Protein AF-A0A0D1ZEK1-F1 (afdb_monomer)

Solvent-accessible surface area (backbone atoms only — not comparable to full-atom values): 16379 Å² total; per-residue (Å²): 136,84,86,87,82,92,85,88,82,86,85,84,81,91,79,82,85,84,87,83,91,81,85,86,82,95,72,79,86,78,67,75,77,54,81,66,71,86,52,71,94,76,78,76,81,72,82,69,78,81,70,87,84,77,77,85,69,95,50,98,82,78,48,79,40,61,58,98,86,41,66,24,40,72,42,76,53,97,85,44,80,42,63,22,50,72,73,84,79,82,46,65,49,74,50,75,49,47,21,61,73,70,44,43,40,37,41,36,42,32,51,80,34,64,69,76,46,68,51,44,19,55,91,56,101,63,21,81,76,53,62,35,46,33,42,53,44,37,28,33,40,38,44,35,21,52,73,83,41,84,36,45,93,76,55,76,57,50,46,39,38,36,55,46,65,40,77,53,76,59,70,45,90,94,55,83,77,71,71,95,60,84,79,44,76,42,72,52,47,64,25,57,62,44,79,36,72,64,96,57,75,33,32,34,31,63,34,78,40,35,26,40,37,60,82,76,60,66,39,82,45,77,48,81,44,77,48,74,71,47,67,62,66,20,42,60,94,53,63,75,80,67,95,72,78,86,63,68,100,79,72,79,92,129

Sequence (254 aa):
METDSEAKIELPPFRAPDPDFAKPKQKDKDKLPNFKEKFGDSLTPRPLPLQPKVPGFYIPGFTQACLDGLPIRTYAIGGIYYNMTQPQNETRSSHKRWTIDRRELTYTLEVVQQPEKARACGSGPRSSADRRPVDPPPVVELKVFSNGVDVTMSYDSTFMLYASLEVARPIAGGKMHTPQTIPVLTGVAVASAAYLTRPEPAAYFIFPDLAVRHEGWYRLKFSLFEAVKNEVDSDMDKPFIYSGRSGNANDPPV

Organism: Exophiala mesophila (NCBI:txid212818)

Radius of gyration: 39.21 Å; Cα contacts (8 Å, |Δi|>4): 386; chains: 1; bounding box: 123×59×92 Å

Structure (mmCIF, N/CA/C/O backbone):
data_AF-A0A0D1ZEK1-F1
#
_entry.id   AF-A0A0D1ZEK1-F1
#
loop_
_atom_site.group_PDB
_atom_site.id
_atom_site.type_symbol
_atom_site.label_atom_id
_atom_site.label_alt_id
_atom_site.label_comp_id
_atom_site.label_asym_id
_atom_site.label_entity_id
_atom_site.label_seq_id
_atom_site.pdbx_PDB_ins_code
_atom_site.Cartn_x
_atom_site.Cartn_y
_atom_site.Cartn_z
_atom_site.occupancy
_atom_site.B_iso_or_equiv
_atom_site.auth_seq_id
_atom_site.auth_comp_id
_atom_site.auth_asym_id
_atom_site.auth_atom_id
_atom_site.pdbx_PDB_model_num
ATOM 1 N N . MET A 1 1 ? 44.650 43.164 -58.800 1.00 41.25 1 MET A N 1
ATOM 2 C CA . MET A 1 1 ? 45.597 43.333 -59.921 1.00 41.25 1 MET A CA 1
ATOM 3 C C . MET A 1 1 ? 46.988 43.377 -59.328 1.00 41.25 1 MET A C 1
ATOM 5 O O . MET A 1 1 ? 47.092 43.736 -58.165 1.00 41.25 1 MET A O 1
ATOM 9 N N . GLU A 1 2 ? 47.974 42.998 -60.133 1.00 36.59 2 GLU A N 1
ATOM 10 C CA . GLU A 1 2 ? 49.413 42.907 -59.831 1.00 36.59 2 GLU A CA 1
ATOM 11 C C . GLU A 1 2 ? 49.868 41.612 -59.147 1.00 36.59 2 GLU A C 1
ATOM 13 O O . GLU A 1 2 ? 49.996 41.470 -57.934 1.00 36.59 2 GLU A O 1
ATOM 18 N N . THR A 1 3 ? 50.064 40.643 -60.040 1.00 40.03 3 THR A N 1
ATOM 19 C CA . THR A 1 3 ? 51.146 39.660 -60.058 1.00 40.03 3 THR A CA 1
ATOM 20 C C . THR A 1 3 ? 52.517 40.337 -60.146 1.00 40.03 3 THR A C 1
ATOM 22 O O . THR A 1 3 ? 52.612 41.413 -60.728 1.00 40.03 3 THR A O 1
ATOM 25 N N . ASP A 1 4 ? 53.543 39.684 -59.592 1.00 33.44 4 ASP A N 1
ATOM 26 C CA . ASP A 1 4 ? 54.894 39.463 -60.157 1.00 33.44 4 ASP A CA 1
ATOM 27 C C . ASP A 1 4 ? 55.832 39.079 -58.994 1.00 33.44 4 ASP A C 1
ATOM 29 O O . ASP A 1 4 ? 55.869 39.720 -57.949 1.00 33.44 4 ASP A O 1
ATOM 33 N N . SER A 1 5 ? 56.596 37.992 -59.051 1.00 43.53 5 SER A N 1
ATOM 34 C CA . SER A 1 5 ? 57.781 37.936 -59.903 1.00 43.53 5 SER A CA 1
ATOM 35 C C . SER A 1 5 ? 58.384 36.524 -59.917 1.00 43.53 5 SER A C 1
ATOM 37 O O . SER A 1 5 ? 58.579 35.891 -58.879 1.00 43.53 5 SER A O 1
ATOM 39 N N . GLU A 1 6 ? 58.705 36.053 -61.122 1.00 42.72 6 GLU A N 1
ATOM 40 C CA . GLU A 1 6 ? 59.643 34.959 -61.375 1.00 42.72 6 GLU A CA 1
ATOM 41 C C . GLU A 1 6 ? 61.082 35.395 -61.061 1.00 42.72 6 GLU A C 1
ATOM 43 O O . GLU A 1 6 ? 61.502 36.494 -61.420 1.00 42.72 6 GLU A O 1
ATOM 48 N N . ALA A 1 7 ? 61.881 34.477 -60.511 1.00 39.72 7 ALA A N 1
ATOM 49 C CA . ALA A 1 7 ? 63.327 34.469 -60.709 1.00 39.72 7 ALA A CA 1
ATOM 50 C C . ALA A 1 7 ? 63.811 33.020 -60.867 1.00 39.72 7 ALA A C 1
ATOM 52 O O . ALA A 1 7 ? 63.679 32.181 -59.977 1.00 39.72 7 ALA A O 1
ATOM 53 N N . LYS A 1 8 ? 64.340 32.747 -62.058 1.00 47.06 8 LYS A N 1
ATOM 54 C CA . LYS A 1 8 ? 64.833 31.473 -62.585 1.00 47.06 8 LYS A CA 1
ATOM 55 C C . LYS A 1 8 ? 66.342 31.395 -62.337 1.00 47.06 8 LYS A C 1
ATOM 57 O O . LYS A 1 8 ? 67.032 32.325 -62.742 1.00 47.06 8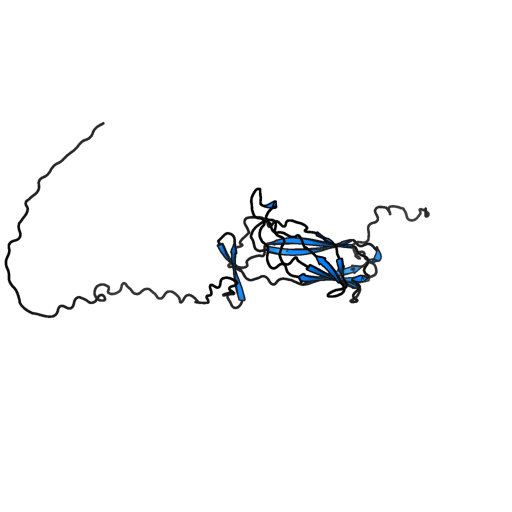 LYS A O 1
ATOM 62 N N . ILE A 1 9 ? 66.865 30.325 -61.726 1.00 38.00 9 ILE A N 1
ATOM 63 C CA . ILE A 1 9 ? 68.322 30.079 -61.641 1.00 38.00 9 ILE A CA 1
ATOM 64 C C . ILE A 1 9 ? 68.637 28.585 -61.860 1.00 38.00 9 ILE A C 1
ATOM 66 O O . ILE A 1 9 ? 67.924 27.706 -61.383 1.00 38.00 9 ILE A O 1
ATOM 70 N N . GLU A 1 10 ? 69.681 28.358 -62.659 1.00 38.84 10 GLU A N 1
ATOM 71 C CA . GLU A 1 10 ? 70.140 27.142 -63.347 1.00 38.84 10 GLU A CA 1
ATOM 72 C C . GLU A 1 10 ? 70.580 25.948 -62.476 1.00 38.84 10 GLU A C 1
ATOM 74 O O . GLU A 1 10 ? 71.065 26.088 -61.355 1.00 38.84 10 GLU A O 1
ATOM 79 N N . LEU A 1 11 ? 70.476 24.754 -63.076 1.00 44.97 11 LEU A N 1
ATOM 80 C CA . LEU A 1 11 ? 70.962 23.464 -62.571 1.00 44.97 11 LEU A CA 1
ATOM 81 C C . LEU A 1 11 ? 72.444 23.224 -62.928 1.00 44.97 11 LEU A C 1
ATOM 83 O O . LEU A 1 11 ? 72.820 23.444 -64.080 1.00 44.97 11 LEU A O 1
ATOM 87 N N . PRO A 1 12 ? 73.248 22.619 -62.035 1.00 47.34 12 PRO A N 1
ATOM 88 C CA . PRO A 1 12 ? 74.456 21.892 -62.412 1.00 47.34 12 PRO A CA 1
ATOM 89 C C . PRO A 1 12 ? 74.212 20.367 -62.557 1.00 47.34 12 PRO A C 1
ATOM 91 O O . PRO A 1 12 ? 73.200 19.845 -62.084 1.00 47.34 12 PRO A O 1
ATOM 94 N N . PRO A 1 13 ? 75.110 19.641 -63.256 1.00 50.94 13 PRO A N 1
ATOM 95 C CA . PRO A 1 13 ? 74.752 18.471 -64.061 1.00 50.94 13 PRO A CA 1
ATOM 96 C C . PRO A 1 13 ? 74.765 17.121 -63.327 1.00 50.94 13 PRO A C 1
ATOM 98 O O . PRO A 1 13 ? 75.478 16.905 -62.347 1.00 50.94 13 PRO A O 1
ATOM 101 N N . PHE A 1 14 ? 74.005 16.177 -63.895 1.00 44.31 14 PHE A N 1
ATOM 102 C CA . PHE A 1 14 ? 73.987 14.755 -63.551 1.00 44.31 14 PHE A CA 1
ATOM 103 C C . PHE A 1 14 ? 75.368 14.112 -63.734 1.00 44.31 14 PHE A C 1
ATOM 105 O O . PHE A 1 14 ? 75.943 14.154 -64.822 1.00 44.31 14 PHE A O 1
ATOM 112 N N . ARG A 1 15 ? 75.869 13.452 -62.685 1.00 43.38 15 ARG A N 1
ATOM 113 C CA . ARG A 1 15 ? 77.083 12.630 -62.738 1.00 43.38 15 ARG A CA 1
ATOM 114 C C . ARG A 1 15 ? 76.686 11.154 -62.763 1.00 43.38 15 ARG A C 1
ATOM 116 O O . ARG A 1 15 ? 76.017 10.682 -61.847 1.00 43.38 15 ARG A O 1
ATOM 123 N N . ALA A 1 16 ? 77.061 10.453 -63.831 1.00 53.94 16 ALA A N 1
ATOM 124 C CA . ALA A 1 16 ? 76.874 9.010 -63.963 1.00 53.94 16 ALA A CA 1
ATOM 125 C C . ALA A 1 16 ? 77.765 8.246 -62.956 1.00 53.94 16 ALA A C 1
ATOM 127 O O . ALA A 1 16 ? 78.838 8.746 -62.610 1.00 53.94 16 ALA A O 1
ATOM 128 N N . PRO A 1 17 ? 77.349 7.060 -62.476 1.00 43.62 17 PRO A N 1
ATOM 129 C CA . PRO A 1 17 ? 78.181 6.231 -61.613 1.00 43.62 17 PRO A CA 1
ATOM 130 C C . PRO A 1 17 ? 79.157 5.382 -62.444 1.00 43.62 17 PRO A C 1
ATOM 132 O O . PRO A 1 17 ? 78.733 4.686 -63.367 1.00 43.62 17 PRO A O 1
ATOM 135 N N . ASP A 1 18 ? 80.444 5.414 -62.091 1.00 45.88 18 ASP A N 1
ATOM 136 C CA . ASP A 1 18 ? 81.451 4.505 -62.651 1.00 45.88 18 ASP A CA 1
ATOM 137 C C . ASP A 1 18 ? 81.341 3.099 -62.028 1.00 45.88 18 ASP A C 1
ATOM 139 O O . ASP A 1 18 ? 81.089 2.973 -60.822 1.00 45.88 18 ASP A O 1
ATOM 143 N N . PRO A 1 19 ? 81.547 2.033 -62.824 1.00 51.28 19 PRO A N 1
ATOM 144 C CA . PRO A 1 19 ? 81.565 0.661 -62.354 1.00 51.28 19 PRO A CA 1
ATOM 145 C C . PRO A 1 19 ? 83.000 0.263 -61.998 1.00 51.28 19 PRO A C 1
ATOM 147 O O . PRO A 1 19 ? 83.874 0.340 -62.851 1.00 51.28 19 PRO A O 1
ATOM 150 N N . ASP A 1 20 ? 83.252 -0.245 -60.790 1.00 42.88 20 ASP A N 1
ATOM 151 C CA . ASP A 1 20 ? 84.287 -1.271 -60.680 1.00 42.88 20 ASP A CA 1
ATOM 152 C C . ASP A 1 20 ? 84.148 -2.190 -59.469 1.00 42.88 20 ASP A C 1
ATOM 154 O O . ASP A 1 20 ? 83.874 -1.801 -58.332 1.00 42.88 20 ASP A O 1
ATOM 158 N N . PHE A 1 21 ? 84.310 -3.466 -59.791 1.00 38.84 21 PHE A N 1
ATOM 159 C CA . PHE A 1 21 ? 84.170 -4.636 -58.947 1.00 38.84 21 PHE A CA 1
ATOM 160 C C . PHE A 1 21 ? 85.442 -4.853 -58.120 1.00 38.84 21 PHE A C 1
ATOM 162 O O . PHE A 1 21 ? 86.514 -5.082 -58.671 1.00 38.84 21 PHE A O 1
ATOM 169 N N . ALA A 1 22 ? 85.307 -4.949 -56.797 1.00 40.97 22 ALA A N 1
ATOM 170 C CA . ALA A 1 22 ? 86.247 -5.708 -55.973 1.00 40.97 22 ALA A CA 1
ATOM 171 C C . ALA A 1 22 ? 85.542 -6.301 -54.739 1.00 40.97 22 ALA A C 1
ATOM 173 O O . ALA A 1 22 ? 85.188 -5.604 -53.792 1.00 40.97 22 ALA A O 1
ATOM 174 N N . LYS A 1 23 ? 85.354 -7.625 -54.742 1.00 37.38 23 LYS A N 1
ATOM 175 C CA . LYS A 1 23 ? 85.177 -8.465 -53.539 1.00 37.38 23 LYS A CA 1
ATOM 176 C C . LYS A 1 23 ? 86.523 -9.160 -53.249 1.00 37.38 23 LYS A C 1
ATOM 178 O O . LYS A 1 23 ? 87.289 -9.337 -54.191 1.00 37.38 23 LYS A O 1
ATOM 183 N N . PRO A 1 24 ? 86.758 -9.777 -52.076 1.00 43.50 24 PRO A N 1
ATOM 184 C CA . PRO A 1 24 ? 86.356 -9.437 -50.708 1.00 43.50 24 PRO A CA 1
ATOM 185 C C . PRO A 1 24 ? 87.568 -9.488 -49.735 1.00 43.50 24 PRO A C 1
ATOM 187 O O . PRO A 1 24 ? 88.543 -10.198 -49.974 1.00 43.50 24 PRO A O 1
ATOM 190 N N . LYS A 1 25 ? 87.500 -8.826 -48.571 1.00 38.38 25 LYS A N 1
ATOM 191 C CA . LYS A 1 25 ? 88.335 -9.199 -47.411 1.00 38.38 25 LYS A CA 1
ATOM 192 C C . LYS A 1 25 ? 87.469 -9.352 -46.168 1.00 38.38 25 LYS A C 1
ATOM 194 O O . LYS A 1 25 ? 86.885 -8.404 -45.665 1.00 38.38 25 LYS A O 1
ATOM 199 N N . GLN A 1 26 ? 87.396 -10.598 -45.723 1.00 51.38 26 GLN A N 1
ATOM 200 C CA . GLN A 1 26 ? 86.730 -11.076 -44.525 1.00 51.38 26 GLN A CA 1
ATOM 201 C C . GLN A 1 26 ? 87.495 -10.593 -43.290 1.00 51.38 26 GLN A C 1
ATOM 203 O O . GLN A 1 26 ? 88.604 -11.058 -43.034 1.00 51.38 26 GLN A O 1
ATOM 208 N N . LYS A 1 27 ? 86.905 -9.664 -42.538 1.00 39.91 27 LYS A N 1
ATOM 209 C CA . LYS A 1 27 ? 87.314 -9.328 -41.174 1.00 39.91 27 LYS A CA 1
ATOM 210 C C . LYS A 1 27 ? 86.080 -8.986 -40.356 1.00 39.91 27 LYS A C 1
ATOM 212 O O . LYS A 1 27 ? 85.292 -8.153 -40.770 1.00 39.91 27 LYS A O 1
ATOM 217 N N . ASP A 1 28 ? 85.984 -9.716 -39.254 1.00 42.34 28 ASP A N 1
ATOM 218 C CA . ASP A 1 28 ? 85.113 -9.584 -38.096 1.00 42.34 28 ASP A CA 1
ATOM 219 C C . ASP A 1 28 ? 83.609 -9.397 -38.309 1.00 42.34 28 ASP A C 1
ATOM 221 O O . ASP A 1 28 ? 83.103 -8.553 -39.036 1.00 42.34 28 ASP A O 1
ATOM 225 N N . LYS A 1 29 ? 82.868 -10.278 -37.637 1.00 52.66 29 LYS A N 1
ATOM 226 C CA . LYS A 1 29 ? 81.415 -10.270 -37.573 1.00 52.66 29 LYS A CA 1
ATOM 227 C C . LYS A 1 29 ? 80.972 -9.010 -36.830 1.00 52.66 29 LYS A C 1
ATOM 229 O O . LYS A 1 29 ? 80.771 -9.066 -35.618 1.00 52.66 29 LYS A O 1
ATOM 234 N N . ASP A 1 30 ? 80.754 -7.925 -37.561 1.00 50.16 30 ASP A N 1
ATOM 235 C CA . ASP A 1 30 ? 79.920 -6.822 -37.099 1.00 50.16 30 ASP A CA 1
ATOM 236 C C . ASP A 1 30 ? 78.496 -7.366 -36.941 1.00 50.16 30 ASP A C 1
ATOM 238 O O . ASP A 1 30 ? 77.687 -7.425 -37.870 1.00 50.16 30 ASP A O 1
ATOM 242 N N . LYS A 1 31 ? 78.208 -7.873 -35.738 1.00 55.78 31 LYS A N 1
ATOM 243 C CA . LYS A 1 31 ? 76.838 -8.077 -35.280 1.00 55.78 31 LYS A CA 1
ATOM 244 C C . LYS A 1 31 ? 76.127 -6.740 -35.451 1.00 55.78 31 LYS A C 1
ATOM 246 O O . LYS A 1 31 ? 76.626 -5.726 -34.968 1.00 55.78 31 LYS A O 1
ATOM 251 N N . LEU A 1 32 ? 74.957 -6.745 -36.097 1.00 49.72 32 LEU A N 1
ATOM 252 C CA . LEU A 1 32 ? 74.051 -5.606 -35.984 1.00 49.72 32 LEU A CA 1
ATOM 253 C C . LEU A 1 32 ? 73.927 -5.252 -34.497 1.00 49.72 32 LEU A C 1
ATOM 255 O O . LEU A 1 32 ? 73.749 -6.179 -33.693 1.00 49.72 32 LEU A O 1
ATOM 259 N N . PRO A 1 33 ? 74.012 -3.961 -34.130 1.00 54.12 33 PRO A N 1
ATOM 260 C CA . PRO A 1 33 ? 73.809 -3.577 -32.751 1.00 54.12 33 PRO A CA 1
ATOM 261 C C . PRO A 1 33 ? 72.440 -4.100 -32.340 1.00 54.12 33 PRO A C 1
ATOM 263 O O . PRO A 1 33 ? 71.439 -3.906 -33.042 1.00 54.12 33 PRO A O 1
ATOM 266 N N . ASN A 1 34 ? 72.407 -4.845 -31.239 1.00 52.44 34 ASN A N 1
ATOM 267 C CA . ASN A 1 34 ? 71.147 -5.341 -30.715 1.00 52.44 34 ASN A CA 1
ATOM 268 C C . ASN A 1 34 ? 70.276 -4.120 -30.394 1.00 52.44 34 ASN A C 1
ATOM 270 O O . ASN A 1 34 ? 70.783 -3.081 -29.980 1.00 52.44 34 ASN A O 1
ATOM 274 N N . PHE A 1 35 ? 68.962 -4.246 -30.552 1.00 46.56 35 PHE A N 1
ATOM 275 C CA . PHE A 1 35 ? 67.965 -3.194 -30.336 1.00 46.56 35 PHE A CA 1
ATOM 276 C C . PHE A 1 35 ? 68.157 -2.408 -29.017 1.00 46.56 35 PHE A C 1
ATOM 278 O O . PHE A 1 35 ? 67.793 -1.240 -28.927 1.00 46.56 35 PHE A O 1
ATOM 285 N N . LYS A 1 36 ? 68.792 -3.027 -28.011 1.00 54.72 36 LYS A N 1
ATOM 286 C CA . LYS A 1 36 ? 69.186 -2.413 -26.733 1.00 54.72 36 LYS A CA 1
ATOM 287 C C . LYS A 1 36 ? 70.295 -1.352 -26.804 1.00 54.72 36 LYS A C 1
ATOM 289 O O . LYS A 1 36 ? 70.326 -0.496 -25.933 1.00 54.72 36 LYS A O 1
ATOM 294 N N . GLU A 1 37 ? 71.190 -1.379 -27.788 1.00 58.06 37 GLU A N 1
ATOM 295 C CA . GLU A 1 37 ? 72.360 -0.483 -27.836 1.00 58.06 37 GLU A CA 1
ATOM 296 C C . GLU A 1 37 ? 72.036 0.900 -28.428 1.00 58.06 37 GLU A C 1
ATOM 298 O O . GLU A 1 37 ? 72.686 1.877 -28.074 1.00 58.06 37 GLU A O 1
ATOM 303 N N . LYS A 1 38 ? 70.993 1.029 -29.267 1.00 52.19 38 LYS A N 1
ATOM 304 C CA . LYS A 1 38 ? 70.530 2.339 -29.781 1.00 52.19 38 LYS A CA 1
ATOM 305 C C . LYS A 1 38 ? 69.588 3.096 -28.838 1.00 52.19 38 LYS A C 1
ATOM 307 O O . LYS A 1 38 ? 69.373 4.285 -29.043 1.00 52.19 38 LYS A O 1
ATOM 312 N N . PHE A 1 39 ? 69.033 2.430 -27.826 1.00 55.84 39 PHE A N 1
ATOM 313 C CA . PHE A 1 39 ? 68.030 2.997 -26.914 1.00 55.84 39 PHE A CA 1
ATOM 314 C C . PHE A 1 39 ? 68.445 2.865 -25.444 1.00 55.84 39 PHE A C 1
ATOM 316 O O . PHE A 1 39 ? 67.612 2.594 -24.576 1.00 55.84 39 PHE A O 1
ATOM 323 N N . GLY A 1 40 ? 69.740 3.054 -25.174 1.00 50.88 40 GLY A N 1
ATOM 324 C CA . GLY A 1 40 ? 70.256 3.198 -23.816 1.00 50.88 40 GLY A CA 1
ATOM 325 C C . GLY A 1 40 ? 69.511 4.303 -23.060 1.00 50.88 40 GLY A C 1
ATOM 326 O O . GLY A 1 40 ? 69.420 5.435 -23.527 1.00 50.88 40 GLY A O 1
ATOM 327 N N . ASP A 1 41 ? 68.951 3.915 -21.916 1.00 56.03 41 ASP A N 1
ATOM 328 C CA . ASP A 1 41 ? 68.380 4.722 -20.830 1.00 56.03 41 ASP A CA 1
ATOM 329 C C . ASP A 1 41 ? 67.082 5.524 -21.041 1.00 56.03 41 ASP A C 1
ATOM 331 O O . ASP A 1 41 ? 66.680 6.257 -20.140 1.00 56.03 41 ASP A O 1
ATOM 335 N N . SER A 1 42 ? 66.327 5.324 -22.131 1.00 53.62 42 SER A N 1
ATOM 336 C CA . SER A 1 42 ? 65.047 6.047 -22.328 1.00 53.62 42 SER A CA 1
ATOM 337 C C . SER A 1 42 ? 63.769 5.189 -22.378 1.00 53.62 42 SER A C 1
ATOM 339 O O . SER A 1 42 ? 62.679 5.733 -22.526 1.00 53.62 42 SER A O 1
ATOM 341 N N . LEU A 1 43 ? 63.832 3.865 -22.190 1.00 53.50 43 LEU A N 1
ATOM 342 C CA . LEU A 1 43 ? 62.640 2.997 -22.273 1.00 53.50 43 LEU A CA 1
ATOM 343 C C . LEU A 1 43 ? 62.443 2.076 -21.060 1.00 53.50 43 LEU A C 1
ATOM 345 O O . LEU A 1 43 ? 62.213 0.876 -21.207 1.00 53.50 43 LEU A O 1
ATOM 349 N N . THR A 1 44 ? 62.456 2.635 -19.851 1.00 53.22 44 THR A N 1
ATOM 350 C CA . THR A 1 44 ? 61.755 2.021 -18.714 1.00 53.22 44 THR A CA 1
ATOM 351 C C . THR A 1 44 ? 60.448 2.775 -18.468 1.00 53.22 44 THR A C 1
ATOM 353 O O . THR A 1 44 ? 60.443 3.859 -17.883 1.00 53.22 44 THR A O 1
ATOM 356 N N . PRO A 1 45 ? 59.292 2.232 -18.891 1.00 50.53 45 PRO A N 1
ATOM 357 C CA . PRO A 1 45 ? 58.025 2.692 -18.358 1.00 50.53 45 PRO A CA 1
ATOM 358 C C . PRO A 1 45 ? 58.039 2.425 -16.853 1.00 50.53 45 PRO A C 1
ATOM 360 O O . PRO A 1 45 ? 58.134 1.280 -16.407 1.00 50.53 45 PRO A O 1
ATOM 363 N N . ARG A 1 46 ? 57.981 3.504 -16.071 1.00 52.31 46 ARG A N 1
ATOM 364 C CA . ARG A 1 46 ? 57.697 3.486 -14.634 1.00 52.31 46 ARG A CA 1
ATOM 365 C C . ARG A 1 46 ? 56.551 2.485 -14.383 1.00 52.31 46 ARG A C 1
ATOM 367 O O . ARG A 1 46 ? 55.545 2.591 -15.090 1.00 52.31 46 ARG A O 1
ATOM 374 N N . PRO A 1 47 ? 56.651 1.533 -13.431 1.00 52.41 47 PRO A N 1
ATOM 375 C CA . PRO A 1 47 ? 55.519 0.680 -13.101 1.00 52.41 47 PRO A CA 1
ATOM 376 C C . PRO A 1 47 ? 54.347 1.583 -12.732 1.00 52.41 47 PRO A C 1
ATOM 378 O O . PRO A 1 47 ? 54.427 2.362 -11.778 1.00 52.41 47 PRO A O 1
ATOM 381 N N . LEU A 1 48 ? 53.285 1.534 -13.534 1.00 56.81 48 LEU A N 1
ATOM 382 C CA . LEU A 1 48 ? 52.021 2.130 -13.140 1.00 56.81 48 LEU A CA 1
ATOM 383 C C . LEU A 1 48 ? 51.613 1.464 -11.820 1.00 56.81 48 LEU A C 1
ATOM 385 O O . LEU A 1 48 ? 51.835 0.255 -11.677 1.00 56.81 48 LEU A O 1
ATOM 389 N N . PRO A 1 49 ? 51.058 2.212 -10.848 1.00 54.81 49 PRO A N 1
ATOM 390 C CA . PRO A 1 49 ? 50.538 1.594 -9.637 1.00 54.81 49 PRO A CA 1
ATOM 391 C C . PRO A 1 49 ? 49.613 0.451 -10.060 1.00 54.81 49 PRO A C 1
ATOM 393 O O . PRO A 1 49 ? 48.772 0.652 -10.940 1.00 54.81 49 PRO A O 1
ATOM 396 N N . LEU A 1 50 ? 49.830 -0.745 -9.497 1.00 52.56 50 LEU A N 1
ATOM 397 C CA . LEU A 1 50 ? 48.973 -1.912 -9.704 1.00 52.56 50 LEU A CA 1
ATOM 398 C C . LEU A 1 50 ? 47.532 -1.454 -9.499 1.00 52.56 50 LEU A C 1
ATOM 400 O O . LEU A 1 50 ? 47.108 -1.208 -8.370 1.00 52.56 50 LEU A O 1
ATOM 404 N N . GLN A 1 51 ? 46.806 -1.271 -10.602 1.00 56.19 51 GLN A N 1
ATOM 405 C CA . GLN A 1 51 ? 45.394 -0.950 -10.530 1.00 56.19 51 GLN A CA 1
ATOM 406 C C . GLN A 1 51 ? 44.729 -2.104 -9.773 1.00 56.19 51 GLN A C 1
ATOM 408 O O . GLN A 1 51 ? 44.981 -3.263 -10.128 1.00 56.19 51 GLN A O 1
ATOM 413 N N . PRO A 1 52 ? 43.927 -1.835 -8.725 1.00 39.16 52 PRO A N 1
ATOM 414 C CA . PRO A 1 52 ? 43.216 -2.896 -8.038 1.00 39.16 52 PRO A CA 1
ATOM 415 C C . PRO A 1 52 ? 42.313 -3.584 -9.062 1.00 39.16 52 PRO A C 1
ATOM 417 O O . PRO A 1 52 ? 41.407 -2.984 -9.637 1.00 39.16 52 PRO A O 1
ATOM 420 N N . LYS A 1 53 ? 42.626 -4.844 -9.353 1.00 58.03 53 LYS A N 1
ATOM 421 C CA . LYS A 1 53 ? 41.918 -5.658 -10.332 1.00 58.03 53 LYS A CA 1
ATOM 422 C C . LYS A 1 53 ? 40.850 -6.459 -9.604 1.00 58.03 53 LYS A C 1
ATOM 424 O O . LYS A 1 53 ? 41.181 -7.496 -9.043 1.00 58.03 53 LYS A O 1
ATOM 429 N N . VAL A 1 54 ? 39.592 -6.017 -9.623 1.00 38.09 54 VAL A N 1
ATOM 430 C CA . VAL A 1 54 ? 38.448 -6.834 -9.168 1.00 38.09 54 VAL A CA 1
ATOM 431 C C . VAL A 1 54 ? 37.145 -6.335 -9.824 1.00 38.09 54 VAL A C 1
ATOM 433 O O . VAL A 1 54 ? 36.973 -5.123 -9.909 1.00 38.09 54 VAL A O 1
ATOM 436 N N . PRO A 1 55 ? 36.157 -7.186 -10.172 1.00 39.34 55 PRO A N 1
ATOM 437 C CA . PRO A 1 55 ? 36.175 -8.420 -10.970 1.00 39.34 55 PRO A CA 1
ATOM 438 C C . PRO A 1 55 ? 35.176 -8.343 -12.165 1.00 39.34 55 PRO A C 1
ATOM 440 O O . PRO A 1 55 ? 34.404 -7.397 -12.294 1.00 39.34 55 PRO A O 1
ATOM 443 N N . GLY A 1 56 ? 35.191 -9.334 -13.065 1.00 45.56 56 GLY A N 1
ATOM 444 C CA . GLY A 1 56 ? 34.349 -9.367 -14.276 1.00 45.56 56 GLY A CA 1
ATOM 445 C C . GLY A 1 56 ? 32.899 -9.835 -14.081 1.00 45.56 56 GLY A C 1
ATOM 446 O O . GLY A 1 56 ? 32.538 -10.272 -12.999 1.00 45.56 56 GLY A O 1
ATOM 447 N N . PHE A 1 57 ? 32.098 -9.751 -15.154 1.00 37.53 57 PHE A N 1
ATOM 448 C CA . PHE A 1 57 ? 31.277 -10.820 -15.771 1.00 37.53 57 PHE A CA 1
ATOM 449 C C . PHE A 1 57 ? 30.246 -10.174 -16.713 1.00 37.53 57 PHE A C 1
ATOM 451 O O . PHE A 1 57 ? 29.320 -9.500 -16.272 1.00 37.53 57 PHE A O 1
ATOM 458 N N . TYR A 1 58 ? 30.380 -10.374 -18.023 1.00 40.47 58 TYR A N 1
ATOM 459 C CA . TYR A 1 58 ? 29.291 -10.090 -18.956 1.00 40.47 58 TYR A CA 1
ATOM 460 C C . TYR A 1 58 ? 28.404 -11.336 -19.010 1.00 40.47 58 TYR A C 1
ATOM 462 O O . TYR A 1 58 ? 28.791 -12.333 -19.617 1.00 40.47 58 TYR A O 1
ATOM 470 N N . ILE A 1 59 ? 27.247 -11.297 -18.344 1.00 35.28 59 ILE A N 1
ATOM 471 C CA . ILE A 1 59 ? 26.162 -12.260 -18.562 1.00 35.28 59 ILE A CA 1
ATOM 472 C C . ILE A 1 59 ? 24.942 -11.455 -19.015 1.00 35.28 59 ILE A C 1
ATOM 474 O O . ILE A 1 59 ? 24.515 -10.543 -18.300 1.00 35.28 59 ILE A O 1
ATOM 478 N N . PRO A 1 60 ? 24.354 -11.758 -20.181 1.00 36.09 60 PRO A N 1
ATOM 479 C CA . PRO A 1 60 ? 23.031 -11.254 -20.493 1.00 36.09 60 PRO A CA 1
ATOM 480 C C . PRO A 1 60 ? 22.039 -11.868 -19.494 1.00 36.09 60 PRO A C 1
ATOM 482 O O . PRO A 1 60 ? 21.790 -13.070 -19.524 1.00 36.09 60 PRO A O 1
ATOM 485 N N . GLY A 1 61 ? 21.508 -11.028 -18.599 1.00 43.34 61 GLY A N 1
ATOM 486 C CA . GLY A 1 61 ? 20.515 -11.401 -17.585 1.00 43.34 61 GLY A CA 1
ATOM 487 C C . GLY A 1 61 ? 21.045 -11.453 -16.148 1.00 43.34 61 GLY A C 1
ATOM 488 O O . GLY A 1 61 ? 20.935 -12.490 -15.520 1.00 43.34 61 GLY A O 1
ATOM 489 N N . PHE A 1 62 ? 21.523 -10.320 -15.615 1.00 43.03 62 PHE A N 1
ATOM 490 C CA . PHE A 1 62 ? 21.989 -10.077 -14.230 1.00 43.03 62 PHE A CA 1
ATOM 491 C C . PHE A 1 62 ? 23.484 -10.376 -13.964 1.00 43.03 62 PHE A C 1
ATOM 493 O O . PHE A 1 62 ? 23.897 -11.521 -13.818 1.00 43.03 62 PHE A O 1
ATOM 500 N N . THR A 1 63 ? 24.282 -9.309 -13.798 1.00 43.69 63 THR A N 1
ATOM 501 C CA . THR A 1 63 ? 25.644 -9.356 -13.229 1.00 43.69 63 THR A CA 1
ATOM 502 C C . THR A 1 63 ? 25.647 -8.651 -11.870 1.00 43.69 63 THR A C 1
ATOM 504 O O . THR A 1 63 ? 25.255 -7.487 -11.768 1.00 43.69 63 THR A O 1
ATOM 507 N N . GLN A 1 64 ? 26.109 -9.346 -10.829 1.00 47.97 64 GLN A N 1
ATOM 508 C CA . GLN A 1 64 ? 26.378 -8.793 -9.500 1.00 47.97 64 GLN A CA 1
ATOM 509 C C . GLN A 1 64 ? 27.890 -8.565 -9.376 1.00 47.97 64 GLN A C 1
ATOM 511 O O . GLN A 1 64 ? 28.658 -9.523 -9.365 1.00 47.97 64 GLN A O 1
ATOM 516 N N . ALA A 1 65 ? 28.323 -7.307 -9.321 1.00 53.31 65 ALA A N 1
ATOM 517 C CA . ALA A 1 65 ? 29.704 -6.950 -9.004 1.00 53.31 65 ALA A CA 1
ATOM 518 C C . ALA A 1 65 ? 29.796 -6.614 -7.511 1.00 53.31 65 ALA A C 1
ATOM 520 O O . ALA A 1 65 ? 28.800 -6.221 -6.917 1.00 53.31 65 ALA A O 1
ATOM 521 N N . CYS A 1 66 ? 30.966 -6.736 -6.890 1.00 46.19 66 CYS A N 1
ATOM 522 C CA . CYS A 1 66 ? 31.168 -6.271 -5.516 1.00 46.19 66 CYS A CA 1
ATOM 523 C C . CYS A 1 66 ? 32.217 -5.156 -5.502 1.00 46.19 66 CYS A C 1
ATOM 525 O O . CYS A 1 66 ? 33.299 -5.338 -6.059 1.00 46.19 66 CYS A O 1
ATOM 527 N N . LEU A 1 67 ? 31.911 -4.028 -4.858 1.00 45.47 67 LEU A N 1
ATOM 528 C CA . LEU A 1 67 ? 32.862 -2.952 -4.554 1.00 45.47 67 LEU A CA 1
ATOM 529 C C . LEU A 1 67 ? 32.911 -2.806 -3.035 1.00 45.47 67 LEU A C 1
ATOM 531 O O . LEU A 1 67 ? 31.861 -2.731 -2.399 1.00 45.47 67 LEU A O 1
ATOM 535 N N . ASP A 1 68 ? 34.109 -2.843 -2.453 1.00 50.69 68 ASP A N 1
ATOM 536 C CA . ASP A 1 68 ? 34.319 -2.801 -0.997 1.00 50.69 68 ASP A CA 1
ATOM 537 C C . ASP A 1 68 ? 33.514 -3.867 -0.218 1.00 50.69 68 ASP A C 1
ATOM 539 O O . ASP A 1 68 ? 33.080 -3.657 0.910 1.00 50.69 68 ASP A O 1
ATOM 543 N N . GLY A 1 69 ? 33.282 -5.031 -0.841 1.00 53.44 69 GLY A N 1
ATOM 544 C CA . GLY A 1 69 ? 32.510 -6.137 -0.260 1.00 53.44 69 GLY A CA 1
ATOM 545 C C . GLY A 1 69 ? 30.985 -5.984 -0.341 1.00 53.44 69 GLY A C 1
ATOM 546 O O . GLY A 1 69 ? 30.269 -6.897 0.064 1.00 53.44 69 GLY A O 1
ATOM 547 N N . LEU A 1 70 ? 30.475 -4.881 -0.899 1.00 49.28 70 LEU A N 1
ATOM 548 C CA . LEU A 1 70 ? 29.043 -4.652 -1.089 1.00 49.28 70 LEU A CA 1
ATOM 549 C C . LEU A 1 70 ? 28.613 -4.998 -2.519 1.00 49.28 70 LEU A C 1
ATOM 551 O O . LEU A 1 70 ? 29.287 -4.590 -3.469 1.00 49.28 70 LEU A O 1
ATOM 555 N N . PRO A 1 71 ? 27.479 -5.697 -2.705 1.00 53.72 71 PRO A N 1
ATOM 556 C CA . PRO A 1 71 ? 26.973 -5.994 -4.031 1.00 53.72 71 PRO A CA 1
ATOM 557 C C . PRO A 1 71 ? 26.483 -4.713 -4.716 1.00 53.72 71 PRO A C 1
ATOM 559 O O . PRO A 1 71 ? 25.553 -4.041 -4.271 1.00 53.72 71 PRO A O 1
ATOM 562 N N . ILE A 1 72 ? 27.118 -4.398 -5.833 1.00 56.91 72 ILE A N 1
ATOM 563 C CA . ILE A 1 72 ? 26.751 -3.355 -6.773 1.00 56.91 72 ILE A CA 1
ATOM 564 C C . ILE A 1 72 ? 26.128 -4.016 -7.995 1.00 56.91 72 ILE A C 1
ATOM 566 O O . ILE A 1 72 ? 26.641 -4.989 -8.552 1.00 56.91 72 ILE A O 1
ATOM 570 N N . ARG A 1 73 ? 25.015 -3.448 -8.446 1.00 60.94 73 ARG A N 1
ATOM 571 C CA . ARG A 1 73 ? 24.431 -3.786 -9.738 1.00 60.94 73 ARG A CA 1
ATOM 572 C C . ARG A 1 73 ? 24.764 -2.673 -10.728 1.00 60.94 73 ARG A C 1
ATOM 574 O O . ARG A 1 73 ? 24.654 -1.488 -10.404 1.00 60.94 73 ARG A O 1
ATOM 581 N N . THR A 1 74 ? 25.214 -3.065 -11.915 1.00 59.62 74 THR A N 1
ATOM 582 C CA . THR A 1 74 ? 25.471 -2.141 -13.023 1.00 59.62 74 THR A CA 1
ATOM 583 C C . THR A 1 74 ? 24.207 -2.014 -13.859 1.00 59.62 74 THR A C 1
ATOM 585 O O . THR A 1 74 ? 23.659 -3.014 -14.322 1.00 59.62 74 THR A O 1
ATOM 588 N N . TYR A 1 75 ? 23.753 -0.785 -14.070 1.00 58.25 75 TYR A N 1
ATOM 589 C CA . TYR A 1 75 ? 22.494 -0.499 -14.747 1.00 58.25 75 TYR A CA 1
ATOM 590 C C . TYR A 1 75 ? 22.696 0.467 -15.904 1.00 58.25 75 TYR A C 1
ATOM 592 O O . TYR A 1 75 ? 23.340 1.496 -15.733 1.00 58.25 75 TYR A O 1
ATOM 600 N N . ALA A 1 76 ? 22.118 0.162 -17.064 1.00 58.97 76 ALA A N 1
ATOM 601 C CA . ALA A 1 76 ? 22.078 1.080 -18.196 1.00 58.97 76 ALA A CA 1
ATOM 602 C C . ALA A 1 76 ? 20.845 1.993 -18.079 1.00 58.97 76 ALA A C 1
ATOM 604 O O . ALA A 1 76 ? 19.718 1.503 -18.069 1.00 58.97 76 ALA A O 1
ATOM 605 N N . ILE A 1 77 ? 21.050 3.308 -17.989 1.00 56.81 77 ILE A N 1
ATOM 606 C CA . ILE A 1 77 ? 19.991 4.329 -17.971 1.00 56.81 77 ILE A CA 1
ATOM 607 C C . ILE A 1 77 ? 20.297 5.318 -19.094 1.00 56.81 77 ILE A C 1
ATOM 609 O O . ILE A 1 77 ? 21.364 5.932 -19.091 1.00 56.81 77 ILE A O 1
ATOM 613 N N . GLY A 1 78 ? 19.405 5.447 -20.082 1.00 59.69 78 GLY A N 1
ATOM 614 C CA . GLY A 1 78 ? 19.628 6.344 -21.225 1.00 59.69 78 GLY A CA 1
ATOM 615 C C . GLY A 1 78 ? 20.942 6.077 -21.982 1.00 59.69 78 GLY A C 1
ATOM 616 O O . GLY A 1 78 ? 21.555 7.009 -22.491 1.00 59.69 78 GLY A O 1
ATOM 617 N N . GLY A 1 79 ? 21.417 4.824 -21.997 1.00 59.81 79 GLY A N 1
ATOM 618 C CA . GLY A 1 79 ? 22.688 4.422 -22.620 1.00 59.81 79 GLY A CA 1
ATOM 619 C C . GLY A 1 79 ? 23.947 4.627 -21.763 1.00 59.81 79 GLY A C 1
ATOM 620 O O . GLY A 1 79 ? 25.034 4.252 -22.195 1.00 59.81 79 GLY A O 1
ATOM 621 N N . 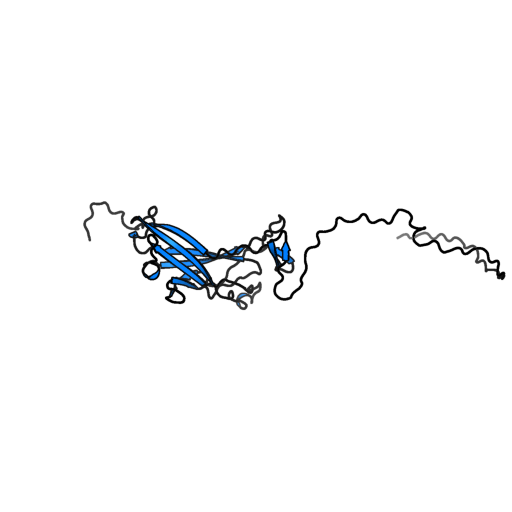ILE A 1 80 ? 23.821 5.171 -20.549 1.00 59.72 80 ILE A N 1
ATOM 622 C CA . ILE A 1 80 ? 24.931 5.366 -19.605 1.00 59.72 80 ILE A CA 1
ATOM 623 C C . ILE A 1 80 ? 24.869 4.290 -18.516 1.00 59.72 80 ILE A C 1
ATOM 625 O O . ILE A 1 80 ? 23.799 3.998 -17.983 1.00 59.72 80 ILE A O 1
ATOM 629 N N . TYR A 1 81 ? 26.016 3.698 -18.176 1.00 64.88 81 TYR A N 1
ATOM 630 C CA . TYR A 1 81 ? 26.112 2.671 -17.138 1.00 64.88 81 TYR A CA 1
ATOM 631 C C . TYR A 1 81 ? 26.377 3.285 -15.762 1.00 64.88 81 TYR A C 1
ATOM 633 O O . TYR A 1 81 ? 27.347 4.019 -15.573 1.00 64.88 81 TYR A O 1
ATOM 641 N N . TYR A 1 82 ? 25.542 2.932 -14.790 1.00 61.28 82 TYR A N 1
ATOM 642 C CA . TYR A 1 82 ? 25.645 3.359 -13.402 1.00 61.28 82 TYR A CA 1
ATOM 643 C C . TYR A 1 82 ? 25.878 2.152 -12.505 1.00 61.28 82 TYR A C 1
ATOM 645 O O . TYR A 1 82 ? 25.107 1.195 -12.512 1.00 61.28 82 TYR A O 1
ATOM 653 N N . ASN A 1 83 ? 26.932 2.226 -11.701 1.00 63.50 83 ASN A N 1
ATOM 654 C CA . ASN A 1 83 ? 27.176 1.299 -10.607 1.00 63.50 83 ASN A CA 1
ATOM 655 C C . ASN A 1 83 ? 26.382 1.786 -9.402 1.00 63.50 83 ASN A C 1
ATOM 657 O O . ASN A 1 83 ? 26.680 2.854 -8.878 1.00 63.50 83 ASN A O 1
ATOM 661 N N . MET A 1 84 ? 25.356 1.045 -8.988 1.00 60.00 84 MET A N 1
ATOM 662 C CA . MET A 1 84 ? 24.514 1.445 -7.863 1.00 60.00 84 MET A CA 1
ATOM 663 C C . MET A 1 84 ? 24.468 0.347 -6.810 1.00 60.00 84 MET A C 1
ATOM 665 O O . MET A 1 84 ? 24.250 -0.828 -7.124 1.00 60.00 84 MET A O 1
ATOM 669 N N . THR A 1 85 ? 24.634 0.740 -5.549 1.00 58.84 85 THR A N 1
ATOM 670 C CA . THR A 1 85 ? 24.190 -0.087 -4.431 1.00 58.84 85 THR A CA 1
ATOM 671 C C . THR A 1 85 ? 22.673 -0.187 -4.513 1.00 58.84 85 THR A C 1
ATOM 673 O O . THR A 1 85 ? 21.978 0.822 -4.642 1.00 58.84 85 THR A O 1
ATOM 676 N N . GLN A 1 86 ? 22.140 -1.409 -4.507 1.00 55.28 86 GLN A N 1
ATOM 677 C CA . GLN A 1 86 ? 20.697 -1.587 -4.402 1.00 55.28 86 GLN A CA 1
ATOM 678 C C . GLN A 1 86 ? 20.283 -1.055 -3.021 1.00 55.28 86 GLN A C 1
ATOM 680 O O . GLN A 1 86 ? 20.768 -1.591 -2.021 1.00 55.28 86 GLN A O 1
ATOM 685 N N . PRO A 1 87 ? 19.454 0.005 -2.924 1.00 56.91 87 PRO A N 1
ATOM 686 C CA . PRO A 1 87 ? 18.950 0.427 -1.626 1.00 56.91 87 PRO A CA 1
ATOM 687 C C . PRO A 1 87 ? 18.197 -0.754 -1.006 1.00 56.91 87 PRO A C 1
ATOM 689 O O . PRO A 1 87 ? 17.496 -1.475 -1.718 1.00 56.91 87 PRO A O 1
ATOM 692 N N . GLN A 1 88 ? 18.362 -0.981 0.299 1.00 61.41 88 GLN A N 1
ATOM 693 C CA . GLN A 1 88 ? 17.550 -1.982 0.987 1.00 61.41 88 GLN A CA 1
ATOM 694 C C . GLN A 1 88 ? 16.079 -1.593 0.799 1.00 61.41 88 GLN A C 1
ATOM 696 O O . GLN A 1 88 ? 15.679 -0.481 1.146 1.00 61.41 88 GLN A O 1
ATOM 701 N N . ASN A 1 89 ? 15.292 -2.473 0.178 1.00 66.31 89 ASN A N 1
ATOM 702 C CA . ASN A 1 89 ? 13.863 -2.246 0.017 1.00 66.31 89 ASN A CA 1
ATOM 703 C C . ASN A 1 89 ? 13.214 -2.362 1.400 1.00 66.31 89 ASN A C 1
ATOM 705 O O . ASN A 1 89 ? 13.067 -3.464 1.933 1.00 66.31 89 ASN A O 1
ATOM 709 N N . GLU A 1 90 ? 12.833 -1.228 1.985 1.00 78.50 90 GLU A N 1
ATOM 710 C CA . GLU A 1 90 ? 12.009 -1.193 3.191 1.00 78.50 90 GLU A CA 1
ATOM 711 C C . GLU A 1 90 ? 10.637 -1.784 2.851 1.00 78.50 90 GLU A C 1
ATOM 713 O O . GLU A 1 90 ? 9.792 -1.150 2.225 1.00 78.50 90 GLU A O 1
ATOM 718 N N . THR A 1 91 ? 10.457 -3.055 3.200 1.00 86.00 91 THR A N 1
ATOM 719 C CA . THR A 1 91 ? 9.242 -3.818 2.879 1.00 86.00 91 THR A CA 1
ATOM 720 C C . THR A 1 91 ? 8.167 -3.624 3.940 1.00 86.00 91 THR A C 1
ATOM 722 O O . THR A 1 91 ? 6.986 -3.779 3.653 1.00 86.00 91 THR A O 1
ATOM 725 N N . ARG A 1 92 ? 8.568 -3.256 5.161 1.00 90.50 92 ARG A N 1
ATOM 726 C CA . ARG A 1 92 ? 7.684 -3.136 6.314 1.00 90.50 92 ARG A CA 1
ATOM 727 C C . ARG A 1 92 ? 7.775 -1.746 6.923 1.00 90.50 92 ARG A C 1
ATOM 729 O O . ARG A 1 92 ? 8.868 -1.235 7.148 1.00 90.50 92 ARG A O 1
ATOM 736 N N . SER A 1 93 ? 6.621 -1.178 7.245 1.00 92.12 93 SER A N 1
ATOM 737 C CA . SER A 1 93 ? 6.490 0.069 7.993 1.00 92.12 93 SER A CA 1
ATOM 738 C C . SER A 1 93 ? 5.514 -0.128 9.146 1.00 92.12 93 SER A C 1
ATOM 740 O O . SER A 1 93 ? 4.560 -0.897 9.036 1.00 92.12 93 SER A O 1
ATOM 742 N N . SER A 1 94 ? 5.750 0.545 10.269 1.00 93.38 94 SER A N 1
ATOM 743 C CA . SER A 1 94 ? 4.816 0.548 11.390 1.00 93.38 94 SER A CA 1
ATOM 744 C C . SER A 1 94 ? 4.673 1.944 11.969 1.00 93.38 94 SER A C 1
ATOM 746 O O . SER A 1 94 ? 5.645 2.693 12.066 1.00 93.38 94 SER A O 1
ATOM 748 N N . HIS A 1 95 ? 3.447 2.283 12.346 1.00 94.25 95 HIS A N 1
ATOM 749 C CA . HIS A 1 95 ? 3.109 3.546 12.976 1.00 94.25 95 HIS A CA 1
ATOM 750 C C . HIS A 1 95 ? 2.166 3.309 14.152 1.00 94.25 95 HIS A C 1
ATOM 752 O O . HIS A 1 95 ? 1.323 2.416 14.099 1.00 94.25 95 HIS A O 1
ATOM 758 N N . LYS A 1 96 ? 2.307 4.109 15.207 1.00 94.50 96 LYS A N 1
ATOM 759 C CA . LYS A 1 96 ? 1.498 4.010 16.421 1.00 94.50 96 LYS A CA 1
ATOM 760 C C . LYS A 1 96 ? 0.868 5.353 16.748 1.00 94.50 96 LYS A C 1
ATOM 762 O O . LYS A 1 96 ? 1.544 6.374 16.637 1.00 94.50 96 LYS A O 1
ATOM 767 N N . ARG A 1 97 ? -0.383 5.337 17.202 1.00 93.69 97 ARG A N 1
ATOM 768 C CA . ARG A 1 97 ? -1.098 6.518 17.700 1.00 93.69 97 ARG A CA 1
ATOM 769 C C . ARG A 1 97 ? -1.951 6.170 18.916 1.00 93.69 97 ARG A C 1
ATOM 771 O O . ARG A 1 97 ? -2.300 5.008 19.118 1.00 93.69 97 ARG A O 1
ATOM 778 N N . TRP A 1 98 ? -2.280 7.185 19.707 1.00 94.25 98 TRP A N 1
ATOM 779 C CA . TRP A 1 98 ? -3.170 7.060 20.858 1.00 94.25 98 TRP A CA 1
ATOM 780 C C . TRP A 1 98 ? -4.521 7.679 20.540 1.00 94.25 98 TRP A C 1
ATOM 782 O O . TRP A 1 98 ? -4.600 8.832 20.107 1.00 94.25 98 TRP A O 1
ATOM 792 N N . THR A 1 99 ? -5.571 6.904 20.765 1.00 92.94 99 THR A N 1
ATOM 793 C CA . THR A 1 99 ? -6.949 7.355 20.603 1.00 92.94 99 THR A CA 1
ATOM 794 C C . THR A 1 99 ? -7.430 8.141 21.824 1.00 92.94 99 THR A C 1
ATOM 796 O O . THR A 1 99 ? -6.840 8.057 22.907 1.00 92.94 99 THR A O 1
ATOM 799 N N . ILE A 1 100 ? -8.530 8.888 21.686 1.00 90.62 100 ILE A N 1
ATOM 800 C CA . ILE A 1 100 ? -9.115 9.657 22.801 1.00 90.62 100 ILE A CA 1
ATOM 801 C C . ILE A 1 100 ? -9.552 8.778 23.983 1.00 90.62 100 ILE A C 1
ATOM 803 O O . ILE A 1 100 ? -9.502 9.212 25.134 1.00 90.62 100 ILE A O 1
ATOM 807 N N . ASP A 1 101 ? -9.934 7.527 23.722 1.00 90.38 101 ASP A N 1
ATOM 808 C CA . ASP A 1 101 ? -10.296 6.548 24.749 1.00 90.38 101 ASP A CA 1
ATOM 809 C C . ASP A 1 101 ? -9.082 5.786 25.312 1.00 90.38 101 ASP A C 1
ATOM 811 O O . ASP A 1 101 ? -9.237 4.805 26.040 1.00 90.38 101 ASP A O 1
ATOM 815 N N . ARG A 1 102 ? -7.869 6.285 25.034 1.00 92.62 102 ARG A N 1
ATOM 816 C CA . ARG A 1 102 ? -6.587 5.793 25.558 1.00 92.62 102 ARG A CA 1
ATOM 817 C C . ARG A 1 102 ? -6.240 4.374 25.106 1.00 92.62 102 ARG A C 1
ATOM 819 O O . ARG A 1 102 ? -5.556 3.654 25.834 1.00 92.62 102 ARG A O 1
ATOM 826 N N . ARG A 1 103 ? -6.671 3.968 23.910 1.00 93.75 103 ARG A N 1
ATOM 827 C CA . ARG A 1 103 ? -6.146 2.772 23.238 1.00 93.75 103 ARG A CA 1
ATOM 828 C C . ARG A 1 103 ? -4.922 3.135 22.395 1.00 93.75 103 ARG A C 1
ATOM 830 O O . ARG A 1 103 ? -4.865 4.193 21.772 1.00 93.75 103 ARG A O 1
ATOM 837 N N . GLU A 1 104 ? -3.936 2.244 22.369 1.00 95.62 104 GLU A N 1
ATOM 838 C CA . GLU A 1 104 ? -2.819 2.305 21.426 1.00 95.62 104 GLU A CA 1
ATOM 839 C C . GLU A 1 104 ? -3.241 1.591 20.142 1.00 95.62 104 GLU A C 1
ATOM 841 O O . GLU A 1 104 ? -3.414 0.369 20.140 1.00 95.62 104 GLU A O 1
ATOM 846 N N . LEU A 1 105 ? -3.377 2.334 19.045 1.00 95.88 105 LEU A N 1
ATOM 847 C CA . LEU A 1 105 ? -3.549 1.753 17.719 1.00 95.88 105 LEU A CA 1
ATOM 848 C C . LEU A 1 105 ? -2.192 1.652 17.030 1.00 95.88 105 LEU A C 1
ATOM 850 O O . LEU A 1 105 ? -1.490 2.647 16.851 1.00 95.88 105 LEU A O 1
ATOM 854 N N . THR A 1 106 ? -1.818 0.434 16.647 1.00 97.12 106 THR A N 1
ATOM 855 C CA . THR A 1 106 ? -0.606 0.142 15.881 1.00 97.12 106 THR A CA 1
ATOM 856 C C . THR A 1 106 ? -0.992 -0.311 14.482 1.00 97.12 106 THR A C 1
ATOM 858 O O . THR A 1 106 ? -1.655 -1.328 14.311 1.00 97.12 106 THR A O 1
ATOM 861 N N . TYR A 1 107 ? -0.525 0.419 13.480 1.00 96.75 107 TYR A N 1
ATOM 862 C CA . TYR A 1 107 ? -0.664 0.087 12.070 1.00 96.75 107 TYR A CA 1
ATOM 863 C C . TYR A 1 107 ? 0.632 -0.555 11.593 1.00 96.75 107 TYR A C 1
ATOM 865 O O . TYR A 1 107 ? 1.725 -0.056 11.882 1.00 96.75 107 TYR A O 1
ATOM 873 N N . THR A 1 108 ? 0.529 -1.647 10.846 1.00 96.62 108 THR A N 1
ATOM 874 C CA . THR A 1 108 ? 1.672 -2.260 10.166 1.00 96.62 108 THR A CA 1
ATOM 875 C C . THR A 1 108 ? 1.350 -2.442 8.697 1.00 96.62 108 THR A C 1
ATOM 877 O O . THR A 1 108 ? 0.375 -3.114 8.370 1.00 96.62 108 THR A O 1
ATOM 880 N N . LEU A 1 109 ? 2.179 -1.857 7.838 1.00 96.19 109 LEU A N 1
ATOM 881 C CA . LEU A 1 109 ? 2.144 -2.045 6.395 1.00 96.19 109 LEU A CA 1
ATOM 882 C C . LEU A 1 109 ? 3.267 -2.984 5.980 1.00 96.19 109 LEU A C 1
ATOM 884 O O . LEU A 1 109 ? 4.406 -2.806 6.417 1.00 96.19 109 LEU A O 1
ATOM 888 N N . GLU A 1 110 ? 2.964 -3.927 5.102 1.00 95.25 110 GLU A N 1
ATOM 889 C CA . GLU A 1 110 ? 3.939 -4.850 4.532 1.00 95.25 110 GLU A CA 1
ATOM 890 C C . GLU A 1 110 ? 3.716 -5.015 3.029 1.00 95.25 110 GLU A C 1
ATOM 892 O O . GLU A 1 110 ? 2.622 -5.341 2.579 1.00 95.25 110 GLU A O 1
ATOM 897 N N . VAL A 1 111 ? 4.753 -4.791 2.224 1.00 94.56 111 VAL A N 1
ATOM 898 C CA . VAL A 1 111 ? 4.702 -5.013 0.775 1.00 94.56 111 VAL A CA 1
ATOM 899 C C . VAL A 1 111 ? 4.884 -6.508 0.495 1.00 94.56 111 VAL A C 1
ATOM 901 O O . VAL A 1 111 ? 5.999 -6.984 0.289 1.00 94.56 111 VAL A O 1
ATOM 904 N N . VAL A 1 112 ? 3.776 -7.250 0.495 1.00 94.38 112 VAL A N 1
ATOM 905 C CA . VAL A 1 112 ? 3.752 -8.711 0.292 1.00 94.38 112 VAL A CA 1
ATOM 906 C C . VAL A 1 112 ? 4.004 -9.126 -1.161 1.00 94.38 112 VAL A C 1
ATOM 908 O O . VAL A 1 112 ? 4.453 -10.241 -1.412 1.00 94.38 112 VAL A O 1
ATOM 911 N N . GLN A 1 113 ? 3.768 -8.228 -2.125 1.00 93.75 113 GLN A N 1
ATOM 912 C CA . GLN A 1 113 ? 4.167 -8.414 -3.524 1.00 93.75 113 GLN A CA 1
ATOM 913 C C . GLN A 1 113 ? 4.921 -7.179 -4.017 1.00 93.75 113 GLN A C 1
ATOM 915 O O . GLN A 1 113 ? 4.361 -6.083 -4.092 1.00 93.75 113 GLN A O 1
ATOM 920 N N . GLN A 1 114 ? 6.202 -7.363 -4.340 1.00 90.25 114 GLN A N 1
ATOM 921 C CA . GLN A 1 114 ? 7.109 -6.286 -4.732 1.00 90.25 114 GLN A CA 1
ATOM 922 C C . GLN A 1 114 ? 6.970 -5.927 -6.222 1.00 90.25 114 GLN A C 1
ATOM 924 O O . GLN A 1 114 ? 6.879 -6.829 -7.052 1.00 90.25 114 GLN A O 1
ATOM 929 N N . PRO A 1 115 ? 7.032 -4.635 -6.598 1.00 86.75 115 PRO A N 1
ATOM 930 C CA . PRO A 1 115 ? 7.225 -4.227 -7.988 1.00 86.75 115 PRO A CA 1
ATOM 931 C C . PRO A 1 115 ? 8.636 -4.597 -8.463 1.00 86.75 115 PRO A C 1
ATOM 933 O O . PRO A 1 115 ? 9.618 -4.000 -8.024 1.00 86.75 115 PRO A O 1
ATOM 936 N N . GLU A 1 116 ? 8.761 -5.553 -9.379 1.00 81.81 116 GLU A N 1
ATOM 937 C CA . GLU A 1 116 ? 10.081 -6.013 -9.836 1.00 81.81 116 GLU A CA 1
ATOM 938 C C . GLU A 1 116 ? 10.556 -5.299 -11.100 1.00 81.81 116 GLU A C 1
ATOM 940 O O . GLU A 1 116 ? 11.727 -4.933 -11.219 1.00 81.81 116 GLU A O 1
ATOM 945 N N . LYS A 1 117 ? 9.653 -5.099 -12.063 1.00 80.00 117 LYS A N 1
ATOM 946 C CA . LYS A 1 117 ? 9.976 -4.509 -13.364 1.00 80.00 117 LYS A CA 1
ATOM 947 C C . LYS A 1 117 ? 8.819 -3.662 -13.879 1.00 80.00 117 LYS A C 1
ATOM 949 O O . LYS A 1 117 ? 7.644 -3.940 -13.661 1.00 80.00 117 LYS A O 1
ATOM 954 N N . ALA A 1 118 ? 9.167 -2.617 -14.614 1.00 81.00 118 ALA A N 1
ATOM 955 C CA . ALA A 1 118 ? 8.219 -1.759 -15.303 1.00 81.00 118 ALA A CA 1
ATOM 956 C C . ALA A 1 118 ? 8.817 -1.363 -16.648 1.00 81.00 118 ALA A C 1
ATOM 958 O O . ALA A 1 118 ? 10.025 -1.142 -16.752 1.00 81.00 118 ALA A O 1
ATOM 959 N N . ARG A 1 119 ? 7.980 -1.248 -17.678 1.00 80.06 119 ARG A N 1
ATOM 960 C CA . ARG A 1 119 ? 8.389 -0.630 -18.940 1.00 80.06 119 ARG A CA 1
ATOM 961 C C . ARG A 1 119 ? 7.938 0.820 -18.921 1.00 80.06 119 ARG A C 1
ATOM 963 O O . ARG A 1 119 ? 6.769 1.091 -18.662 1.00 80.06 119 ARG A O 1
ATOM 970 N N . ALA A 1 120 ? 8.861 1.733 -19.203 1.00 80.19 120 ALA A N 1
ATOM 971 C CA . ALA A 1 120 ? 8.520 3.139 -19.325 1.00 80.19 120 ALA A CA 1
ATOM 972 C C . ALA A 1 120 ? 7.509 3.346 -20.465 1.00 80.19 120 ALA A C 1
ATOM 974 O O . ALA A 1 120 ? 7.703 2.812 -21.557 1.00 80.19 120 ALA A O 1
ATOM 975 N N . CYS A 1 121 ? 6.463 4.146 -20.236 1.00 75.31 121 CYS A N 1
ATOM 976 C CA . CYS A 1 121 ? 5.468 4.461 -21.273 1.00 75.31 121 CYS A CA 1
ATOM 977 C C . CYS A 1 121 ? 6.087 5.199 -22.480 1.00 75.31 121 CYS A C 1
ATOM 979 O O . CYS A 1 121 ? 5.526 5.189 -23.573 1.00 75.31 121 CYS A O 1
ATOM 981 N N . GLY A 1 122 ? 7.243 5.848 -22.291 1.00 68.81 122 GLY A N 1
ATOM 982 C CA . GLY A 1 122 ? 7.983 6.545 -23.339 1.00 68.81 122 GLY A CA 1
ATOM 983 C C . GLY A 1 122 ? 7.477 7.967 -23.610 1.00 68.81 122 GLY A C 1
ATOM 984 O O . GLY A 1 122 ? 6.503 8.456 -23.027 1.00 68.81 122 GLY A O 1
ATOM 985 N N . SER A 1 123 ? 8.163 8.664 -24.515 1.00 62.88 123 SER A N 1
ATOM 986 C CA . SER A 1 123 ? 7.857 10.041 -24.916 1.00 62.88 123 SER A CA 1
ATOM 987 C C . SER A 1 123 ? 7.421 10.096 -26.380 1.00 62.88 123 SER A C 1
ATOM 989 O O . SER A 1 123 ? 8.242 9.941 -27.278 1.00 62.88 123 SER A O 1
ATOM 991 N N . GLY A 1 124 ? 6.131 10.328 -26.634 1.00 67.44 124 GLY A N 1
ATOM 992 C CA . GLY A 1 124 ? 5.611 10.566 -27.981 1.00 67.44 124 GLY A CA 1
ATOM 993 C C . GLY A 1 124 ? 4.079 10.651 -28.032 1.00 67.44 124 GLY A C 1
ATOM 994 O O . GLY A 1 124 ? 3.418 10.283 -27.066 1.00 67.44 124 GLY A O 1
ATOM 995 N N . PRO A 1 125 ? 3.478 11.079 -29.155 1.00 61.66 125 PRO A N 1
ATOM 996 C CA . PRO A 1 125 ? 2.019 11.217 -29.291 1.00 61.66 125 PRO A CA 1
ATOM 997 C C . PRO A 1 125 ? 1.240 9.902 -29.116 1.00 61.66 125 PRO A C 1
ATOM 999 O O . PRO A 1 125 ? 0.051 9.921 -28.821 1.00 61.66 125 PRO A O 1
ATOM 1002 N N . ARG A 1 126 ? 1.914 8.755 -29.290 1.00 66.94 126 ARG A N 1
ATOM 1003 C CA . ARG A 1 126 ? 1.370 7.402 -29.074 1.00 66.94 126 ARG A CA 1
ATOM 1004 C C . ARG A 1 126 ? 1.768 6.790 -27.725 1.00 66.94 126 ARG A C 1
ATOM 1006 O O . ARG A 1 126 ? 1.436 5.637 -27.473 1.00 66.94 126 ARG A O 1
ATOM 1013 N N . SER A 1 127 ? 2.475 7.520 -26.857 1.00 64.69 127 SER A N 1
ATOM 1014 C CA . SER A 1 127 ? 3.009 6.957 -25.607 1.00 64.69 127 SER A CA 1
ATOM 1015 C C . SER A 1 127 ? 1.945 6.680 -24.544 1.00 64.69 127 SER A C 1
ATOM 1017 O O . SER A 1 127 ? 2.188 5.914 -23.617 1.00 64.69 127 SER A O 1
ATOM 1019 N N . SER A 1 128 ? 0.735 7.223 -24.699 1.00 63.03 128 SER A N 1
ATOM 1020 C CA . SER A 1 128 ? -0.425 6.798 -23.910 1.00 63.03 128 SER A CA 1
ATOM 1021 C C . SER A 1 128 ? -0.862 5.359 -24.222 1.00 63.03 128 SER A C 1
ATOM 1023 O O . SER A 1 128 ? -1.434 4.710 -23.352 1.00 63.03 128 SER A O 1
ATOM 1025 N N . ALA A 1 129 ? -0.574 4.847 -25.427 1.00 65.62 129 ALA A N 1
ATOM 1026 C CA . ALA A 1 129 ? -0.989 3.517 -25.879 1.00 65.62 129 ALA A CA 1
ATOM 1027 C C . ALA A 1 129 ? 0.024 2.394 -25.568 1.00 65.62 129 ALA A C 1
ATOM 1029 O O . ALA A 1 129 ? -0.371 1.234 -25.540 1.00 65.62 129 ALA A O 1
ATOM 1030 N N . ASP A 1 130 ? 1.302 2.702 -25.292 1.00 69.44 130 ASP A N 1
ATOM 1031 C CA . ASP A 1 130 ? 2.311 1.715 -24.829 1.00 69.44 130 ASP A CA 1
ATOM 1032 C C . ASP A 1 130 ? 2.417 1.686 -23.296 1.00 69.44 130 ASP A C 1
ATOM 1034 O O . ASP A 1 130 ? 3.464 1.405 -22.711 1.00 69.44 130 ASP A O 1
ATOM 1038 N N . ARG A 1 131 ? 1.311 2.009 -22.624 1.00 73.69 131 ARG A N 1
ATOM 1039 C CA . ARG A 1 131 ? 1.219 1.955 -21.174 1.00 73.69 131 ARG A CA 1
ATOM 1040 C C . ARG A 1 131 ? 1.236 0.501 -20.720 1.00 73.69 131 ARG A C 1
ATOM 1042 O O . ARG A 1 131 ? 0.335 -0.270 -21.047 1.00 73.69 131 ARG A O 1
ATOM 1049 N N . ARG A 1 132 ? 2.245 0.144 -19.927 1.00 84.12 132 ARG A N 1
ATOM 1050 C CA . ARG A 1 132 ? 2.354 -1.177 -19.306 1.00 84.12 132 ARG A CA 1
ATOM 1051 C C . ARG A 1 132 ? 2.392 -1.021 -17.799 1.00 84.12 132 ARG A C 1
ATOM 1053 O O . ARG A 1 132 ? 3.266 -0.303 -17.306 1.00 84.12 132 ARG A O 1
ATOM 1060 N N . PRO A 1 133 ? 1.456 -1.653 -17.080 1.00 87.56 133 PRO A N 1
ATOM 1061 C CA . PRO A 1 133 ? 1.523 -1.679 -15.639 1.00 87.56 133 PRO A CA 1
ATOM 1062 C C . PRO A 1 133 ? 2.845 -2.279 -15.152 1.00 87.56 133 PRO A C 1
ATOM 1064 O O . PRO A 1 133 ? 3.502 -3.050 -15.858 1.00 87.56 133 PRO A O 1
ATOM 1067 N N . VAL A 1 134 ? 3.226 -1.901 -13.942 1.00 88.44 134 VAL A N 1
ATOM 1068 C CA . VAL A 1 134 ? 4.301 -2.531 -13.185 1.00 88.44 134 VAL A CA 1
ATOM 1069 C C . VAL A 1 134 ? 3.948 -4.005 -12.976 1.00 88.44 134 VAL A C 1
ATOM 1071 O O . VAL A 1 134 ? 2.822 -4.326 -12.599 1.00 88.44 134 VAL A O 1
ATOM 1074 N N . ASP A 1 135 ? 4.916 -4.884 -13.235 1.00 86.19 135 ASP A N 1
ATOM 1075 C CA . ASP A 1 135 ? 4.771 -6.335 -13.148 1.00 86.19 135 ASP A CA 1
ATOM 1076 C C . ASP A 1 135 ? 5.822 -6.907 -12.174 1.00 86.19 135 ASP A C 1
ATOM 1078 O O . ASP A 1 135 ? 7.014 -6.623 -12.339 1.00 86.19 135 ASP A O 1
ATOM 1082 N N . PRO A 1 136 ? 5.426 -7.705 -11.169 1.00 92.25 136 PRO A N 1
ATOM 1083 C CA . PRO A 1 136 ? 4.046 -7.971 -10.756 1.00 92.25 136 PRO A CA 1
ATOM 1084 C C . PRO A 1 136 ? 3.392 -6.733 -10.089 1.00 92.25 136 PRO A C 1
ATOM 1086 O O . PRO A 1 136 ? 4.105 -5.839 -9.619 1.00 92.25 136 PRO A O 1
ATOM 1089 N N . PRO A 1 137 ? 2.045 -6.636 -10.049 1.00 94.50 137 PRO A N 1
ATOM 1090 C CA . PRO A 1 137 ? 1.360 -5.481 -9.467 1.00 94.50 137 PRO A CA 1
ATOM 1091 C C . PRO A 1 137 ? 1.6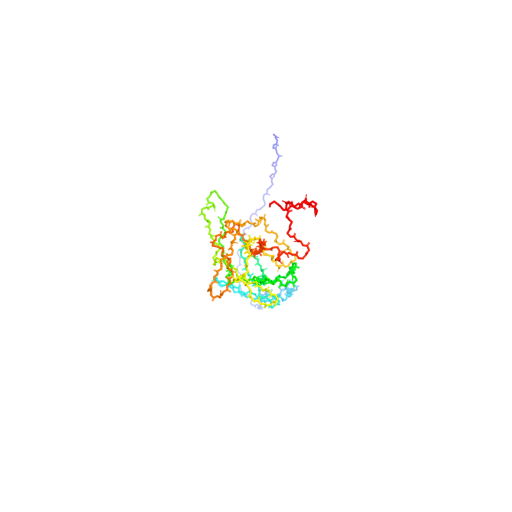48 -5.386 -7.961 1.00 94.50 137 PRO A C 1
ATOM 1093 O O . PRO A 1 137 ? 1.566 -6.404 -7.276 1.00 94.50 137 PRO A O 1
ATOM 1096 N N . PRO A 1 138 ? 1.957 -4.209 -7.398 1.00 95.50 138 PRO A N 1
ATOM 1097 C CA . PRO A 1 138 ? 2.219 -4.110 -5.968 1.00 95.50 138 PRO A CA 1
ATOM 1098 C C . PRO A 1 138 ? 1.012 -4.524 -5.130 1.00 95.50 138 PRO A C 1
ATOM 1100 O O . PRO A 1 138 ? -0.113 -4.079 -5.383 1.00 95.50 138 PRO A O 1
ATOM 1103 N N . VAL A 1 139 ? 1.266 -5.337 -4.107 1.00 96.62 139 VAL A N 1
ATOM 1104 C CA . VAL A 1 139 ? 0.274 -5.699 -3.091 1.00 96.62 139 VAL A CA 1
ATOM 1105 C C . VAL A 1 139 ? 0.840 -5.342 -1.729 1.00 96.62 139 VAL A C 1
ATOM 1107 O O . VAL A 1 139 ? 1.951 -5.751 -1.386 1.00 96.62 139 VAL A O 1
ATOM 1110 N N . VAL A 1 140 ? 0.073 -4.566 -0.969 1.00 96.88 140 VAL A N 1
ATOM 1111 C CA . VAL A 1 140 ? 0.437 -4.114 0.374 1.00 96.88 140 VAL A CA 1
ATOM 1112 C C . VAL A 1 140 ? -0.594 -4.631 1.363 1.00 96.88 140 VAL A C 1
ATOM 1114 O O . VAL A 1 140 ? -1.785 -4.381 1.210 1.00 96.88 140 VAL A O 1
ATOM 1117 N N . GLU A 1 141 ? -0.133 -5.353 2.370 1.00 97.62 141 GLU A N 1
ATOM 1118 C CA . GLU A 1 141 ? -0.918 -5.806 3.509 1.00 97.62 141 GLU A CA 1
ATOM 1119 C C . GLU A 1 141 ? -0.923 -4.727 4.599 1.00 97.62 141 GLU A C 1
ATOM 1121 O O . GLU A 1 141 ? 0.107 -4.122 4.892 1.00 97.62 141 GLU A O 1
ATOM 1126 N N . LEU A 1 142 ? -2.083 -4.502 5.208 1.00 97.94 142 LEU A N 1
ATOM 1127 C CA . LEU A 1 142 ? -2.291 -3.697 6.401 1.00 97.94 142 LEU A CA 1
ATOM 1128 C C . LEU A 1 142 ? -2.875 -4.572 7.505 1.00 97.94 142 LEU A C 1
ATOM 1130 O O . LEU A 1 142 ? -3.919 -5.205 7.327 1.00 97.94 142 LEU A O 1
ATOM 1134 N N . LYS A 1 143 ? -2.235 -4.509 8.671 1.00 97.50 143 LYS A N 1
ATOM 1135 C CA . LYS A 1 143 ? -2.781 -4.999 9.936 1.00 97.50 143 LYS A CA 1
ATOM 1136 C C . LYS A 1 143 ? -2.891 -3.865 10.944 1.00 97.50 143 LYS A C 1
ATOM 1138 O O . LYS A 1 143 ? -2.026 -2.985 11.003 1.00 97.50 143 LYS A O 1
ATOM 1143 N N . VAL A 1 144 ? -3.971 -3.891 11.713 1.00 97.25 144 VAL A N 1
ATOM 1144 C CA . VAL A 1 144 ? -4.304 -2.912 12.746 1.00 97.25 144 VAL A CA 1
ATOM 1145 C C . VAL A 1 144 ? -4.415 -3.643 14.074 1.00 97.25 144 VAL A C 1
ATOM 1147 O O . VAL A 1 144 ? -5.202 -4.577 14.217 1.00 97.25 144 VAL A O 1
ATOM 1150 N N . PHE A 1 145 ? -3.644 -3.196 15.058 1.00 97.62 145 PHE A N 1
ATOM 1151 C CA . PHE A 1 145 ? -3.649 -3.747 16.405 1.00 97.62 145 PHE A CA 1
ATOM 1152 C C . PHE A 1 145 ? -4.138 -2.700 17.398 1.00 97.62 145 PHE A C 1
ATOM 1154 O O . PHE A 1 145 ? -3.676 -1.563 17.363 1.00 97.62 145 PHE A O 1
ATOM 1161 N N . SER A 1 146 ? -5.013 -3.094 18.318 1.00 96.81 146 SER A N 1
ATOM 1162 C CA . SER A 1 146 ? -5.463 -2.279 19.446 1.00 96.81 146 SER A CA 1
ATOM 1163 C C . SER A 1 146 ? -4.884 -2.852 20.732 1.00 96.81 146 SER A C 1
ATOM 1165 O O . SER A 1 146 ? -5.204 -3.981 21.100 1.00 96.81 146 SER A O 1
ATOM 1167 N N . ASN A 1 147 ? -4.021 -2.097 21.415 1.00 96.25 147 ASN A N 1
ATOM 1168 C CA . ASN A 1 147 ? -3.295 -2.544 22.613 1.00 96.25 147 ASN A CA 1
ATOM 1169 C C . ASN A 1 147 ? -2.571 -3.896 22.408 1.00 96.25 147 ASN A C 1
ATOM 1171 O O . ASN A 1 147 ? -2.524 -4.734 23.306 1.00 96.25 147 ASN A O 1
ATOM 1175 N N . GLY A 1 148 ? -2.046 -4.128 21.200 1.00 94.19 148 GLY A N 1
ATOM 1176 C CA . GLY A 1 148 ? -1.352 -5.365 20.819 1.00 94.19 148 GLY A CA 1
ATOM 1177 C C . GLY A 1 148 ? -2.247 -6.514 20.335 1.00 94.19 148 GLY A C 1
ATOM 1178 O O . GLY A 1 148 ? -1.717 -7.527 19.890 1.00 94.19 148 GLY A O 1
ATOM 1179 N N . VAL A 1 149 ? -3.575 -6.369 20.367 1.00 96.88 149 VAL A N 1
ATOM 1180 C CA . VAL A 1 149 ? -4.523 -7.368 19.842 1.00 96.88 149 VAL A CA 1
ATOM 1181 C C . VAL A 1 149 ? -4.875 -7.037 18.395 1.00 96.88 149 VAL A C 1
ATOM 1183 O O . VAL A 1 149 ? -5.218 -5.893 18.110 1.00 96.88 149 VAL A O 1
ATOM 1186 N N . ASP A 1 150 ? -4.809 -8.017 17.490 1.00 96.38 150 ASP A N 1
ATOM 1187 C CA . ASP A 1 150 ? -5.211 -7.835 16.089 1.00 96.38 150 ASP A CA 1
ATOM 1188 C C . ASP A 1 150 ? -6.721 -7.569 16.002 1.00 96.38 150 ASP A C 1
ATOM 1190 O O . ASP A 1 150 ? -7.539 -8.401 16.395 1.00 96.38 150 ASP A O 1
ATOM 1194 N N . VAL A 1 151 ? -7.078 -6.386 15.508 1.00 96.69 151 VAL A N 1
ATOM 1195 C CA . VAL A 1 151 ? -8.462 -5.939 15.309 1.00 96.69 151 VAL A CA 1
ATOM 1196 C C . VAL A 1 151 ? -8.753 -5.647 13.840 1.00 96.69 151 VAL A C 1
ATOM 1198 O O . VAL A 1 151 ? -9.805 -5.095 13.532 1.00 96.69 151 VAL A O 1
ATOM 1201 N N . THR A 1 152 ? -7.854 -6.017 12.922 1.00 96.19 152 THR A N 1
ATOM 1202 C CA . THR A 1 152 ? -7.874 -5.609 11.507 1.00 96.19 152 THR A CA 1
ATOM 1203 C C . THR A 1 152 ? -9.236 -5.815 10.849 1.00 96.19 152 THR A C 1
ATOM 1205 O O . THR A 1 152 ? -9.736 -4.922 10.172 1.00 96.19 152 THR A O 1
ATOM 1208 N N . MET A 1 153 ? -9.861 -6.972 11.077 1.00 95.38 153 MET A N 1
ATOM 1209 C CA . MET A 1 153 ? -11.129 -7.349 10.441 1.00 95.38 153 MET A CA 1
ATOM 1210 C C . MET A 1 153 ? -12.367 -6.727 11.099 1.00 95.38 153 MET A C 1
ATOM 1212 O O . MET A 1 153 ? -13.418 -6.654 10.470 1.00 95.38 153 MET A O 1
ATOM 1216 N N . SER A 1 154 ? -12.265 -6.312 12.362 1.00 95.00 154 SER A N 1
ATOM 1217 C CA . SER A 1 154 ? -13.368 -5.725 13.137 1.00 95.00 154 SER A CA 1
ATOM 1218 C C . SER A 1 154 ? -13.267 -4.206 13.275 1.00 95.00 154 SER A C 1
ATOM 1220 O O . SER A 1 154 ? -14.175 -3.580 13.816 1.00 95.00 154 SER A O 1
ATOM 1222 N N . TYR A 1 155 ? -12.153 -3.614 12.846 1.00 95.31 155 TYR A N 1
ATOM 1223 C CA . TYR A 1 155 ? -11.890 -2.193 12.999 1.00 95.31 155 TYR A CA 1
ATOM 1224 C C . TYR A 1 155 ? -12.649 -1.385 11.943 1.00 95.31 155 TYR A C 1
ATOM 1226 O O . TYR A 1 155 ? -12.304 -1.402 10.759 1.00 95.31 155 TYR A O 1
ATOM 1234 N N . ASP A 1 156 ? -13.698 -0.685 12.378 1.00 93.69 156 ASP A N 1
ATOM 1235 C CA . ASP A 1 156 ? -14.570 0.081 11.491 1.00 93.69 156 ASP A CA 1
ATOM 1236 C C . ASP A 1 156 ? -13.971 1.451 11.148 1.00 93.69 156 ASP A C 1
ATOM 1238 O O . ASP A 1 156 ? -14.262 2.477 11.761 1.00 93.69 156 ASP A O 1
ATOM 1242 N N . SER A 1 157 ? -13.116 1.457 10.132 1.00 93.81 157 SER A N 1
ATOM 1243 C CA . SER A 1 157 ? -12.504 2.658 9.575 1.00 93.81 157 SER A CA 1
ATOM 1244 C C . SER A 1 157 ? -12.350 2.506 8.066 1.00 93.81 157 SER A C 1
ATOM 1246 O O . SER A 1 157 ? -12.303 1.391 7.541 1.00 93.81 157 SER A O 1
ATOM 1248 N N . THR A 1 158 ? -12.308 3.620 7.339 1.00 95.81 158 THR A N 1
ATOM 1249 C CA . THR A 1 158 ? -12.085 3.583 5.888 1.00 95.81 158 THR A CA 1
ATOM 1250 C C . THR A 1 158 ? -10.629 3.908 5.598 1.00 95.81 158 THR A C 1
ATOM 1252 O O . THR A 1 158 ? -10.174 5.019 5.867 1.00 95.81 158 THR A O 1
ATOM 1255 N N . PHE A 1 159 ? -9.907 2.965 4.997 1.00 97.06 159 PHE A N 1
ATOM 1256 C CA . PHE A 1 159 ? -8.505 3.159 4.641 1.00 97.06 159 PHE A CA 1
ATOM 1257 C C . PHE A 1 159 ? -8.291 3.357 3.144 1.00 97.06 159 PHE A C 1
ATOM 1259 O O . PHE A 1 159 ? -8.894 2.684 2.302 1.00 97.06 159 PHE A O 1
ATOM 1266 N N . MET A 1 160 ? -7.353 4.244 2.831 1.00 97.62 160 MET A N 1
ATOM 1267 C CA . MET A 1 160 ? -6.881 4.522 1.483 1.00 97.62 160 MET A CA 1
ATOM 1268 C C . MET A 1 160 ? -5.353 4.522 1.473 1.00 97.62 160 MET A C 1
ATOM 1270 O O . MET A 1 160 ? -4.723 5.129 2.335 1.00 97.62 160 MET A O 1
ATOM 1274 N N . LEU A 1 161 ? -4.750 3.879 0.479 1.00 97.88 161 LEU A N 1
ATOM 1275 C CA . LEU A 1 161 ? -3.306 3.861 0.290 1.00 97.88 161 LEU A CA 1
ATOM 1276 C C . LEU A 1 161 ? -2.951 4.588 -1.006 1.00 97.88 161 LEU A C 1
ATOM 1278 O O . LEU A 1 161 ? -3.448 4.248 -2.080 1.00 97.88 161 LEU A O 1
ATOM 1282 N N . TYR A 1 162 ? -2.085 5.593 -0.901 1.00 97.50 162 TYR A N 1
ATOM 1283 C CA . TYR A 1 162 ? -1.584 6.361 -2.037 1.00 97.50 162 TYR A CA 1
ATOM 1284 C C . TYR A 1 162 ? -0.157 5.938 -2.378 1.00 97.50 162 TYR A C 1
ATOM 1286 O O . TYR A 1 162 ? 0.723 5.977 -1.518 1.00 97.50 162 TYR A O 1
ATOM 1294 N N . ALA A 1 163 ? 0.075 5.569 -3.633 1.00 95.69 163 ALA A N 1
ATOM 1295 C CA . ALA A 1 163 ? 1.386 5.271 -4.179 1.00 95.69 163 ALA A CA 1
ATOM 1296 C C . ALA A 1 163 ? 1.990 6.522 -4.833 1.00 95.69 163 ALA A C 1
ATOM 1298 O O . ALA A 1 163 ? 1.389 7.136 -5.712 1.00 95.69 163 ALA A O 1
ATOM 1299 N N . SER A 1 164 ? 3.213 6.874 -4.452 1.00 92.44 164 SER A N 1
ATOM 1300 C CA . SER A 1 164 ? 4.014 7.900 -5.117 1.00 92.44 164 SER A CA 1
ATOM 1301 C C . SER A 1 164 ? 5.346 7.334 -5.596 1.00 92.44 164 SER A C 1
ATOM 1303 O O . SER A 1 164 ? 5.802 6.288 -5.136 1.00 92.44 164 SER A O 1
ATOM 1305 N N . LEU A 1 165 ? 5.960 8.011 -6.566 1.00 88.62 165 LEU A N 1
ATOM 1306 C CA . LEU A 1 165 ? 7.201 7.579 -7.198 1.00 88.62 165 LEU A CA 1
ATOM 1307 C C . LEU A 1 165 ? 8.355 8.474 -6.745 1.00 88.62 165 LEU A C 1
ATOM 1309 O O . LEU A 1 165 ? 8.364 9.673 -7.016 1.00 88.62 165 LEU A O 1
ATOM 1313 N N . GLU A 1 166 ? 9.341 7.887 -6.078 1.00 82.75 166 GLU A N 1
ATOM 1314 C CA . GLU A 1 166 ? 10.556 8.572 -5.644 1.00 82.75 166 GLU A CA 1
ATOM 1315 C C . GLU A 1 166 ? 11.762 8.096 -6.453 1.00 82.75 166 GLU A C 1
ATOM 1317 O O . GLU A 1 166 ? 11.859 6.927 -6.813 1.00 82.75 166 GLU A O 1
ATOM 1322 N N . VAL A 1 167 ? 12.726 8.980 -6.711 1.00 76.50 167 VAL A N 1
ATOM 1323 C CA . VAL A 1 167 ? 13.996 8.591 -7.342 1.00 76.50 167 VAL A CA 1
ATOM 1324 C C . VAL A 1 167 ? 14.788 7.706 -6.380 1.00 76.50 167 VAL A C 1
ATOM 1326 O O . VAL A 1 167 ? 15.065 8.101 -5.243 1.00 76.50 167 VAL A O 1
ATOM 1329 N N . ALA A 1 168 ? 15.191 6.520 -6.836 1.00 73.31 168 ALA A N 1
ATOM 1330 C CA . ALA A 1 168 ? 16.151 5.704 -6.108 1.00 73.31 168 ALA A CA 1
ATOM 1331 C C . ALA A 1 168 ? 17.515 6.398 -6.209 1.00 73.31 168 ALA A C 1
ATOM 1333 O O . ALA A 1 168 ? 18.054 6.539 -7.303 1.00 73.31 168 ALA A O 1
ATOM 1334 N N . ARG A 1 169 ? 18.050 6.903 -5.091 1.00 63.25 169 ARG A N 1
ATOM 1335 C CA . ARG A 1 169 ? 19.315 7.652 -5.093 1.00 63.25 169 ARG A CA 1
ATOM 1336 C C . ARG A 1 169 ? 20.482 6.701 -5.397 1.00 63.25 169 ARG A C 1
ATOM 1338 O O . ARG A 1 169 ? 20.747 5.829 -4.571 1.00 63.25 169 ARG A O 1
ATOM 1345 N N . PRO A 1 170 ? 21.217 6.877 -6.509 1.00 54.19 170 PRO A N 1
ATOM 1346 C CA . PRO A 1 170 ? 22.461 6.157 -6.741 1.00 54.19 170 PRO A CA 1
ATOM 1347 C C . PRO A 1 170 ? 23.513 6.694 -5.768 1.00 54.19 170 PRO A C 1
ATOM 1349 O O . PRO A 1 170 ? 23.907 7.857 -5.870 1.00 54.19 170 PRO A O 1
ATOM 1352 N N . ILE A 1 171 ? 23.981 5.888 -4.816 1.00 52.25 171 ILE A N 1
ATOM 1353 C CA . ILE A 1 171 ? 25.182 6.242 -4.053 1.00 52.25 171 ILE A CA 1
ATOM 1354 C C . ILE A 1 171 ? 26.371 5.717 -4.849 1.00 52.25 171 ILE A C 1
ATOM 1356 O O . ILE A 1 171 ? 26.759 4.561 -4.723 1.00 52.25 171 ILE A O 1
ATOM 1360 N N . ALA A 1 172 ? 26.928 6.571 -5.703 1.00 47.69 172 ALA A N 1
ATOM 1361 C CA . ALA A 1 172 ? 28.188 6.303 -6.378 1.00 47.69 172 ALA A CA 1
ATOM 1362 C C . ALA A 1 172 ? 29.028 7.582 -6.437 1.00 47.69 172 ALA A C 1
ATOM 1364 O O . ALA A 1 172 ? 28.681 8.543 -7.120 1.00 47.69 172 ALA A O 1
ATOM 1365 N N . GLY A 1 173 ? 30.140 7.595 -5.699 1.00 49.69 173 GLY A N 1
ATOM 1366 C CA . GLY A 1 173 ? 31.269 8.494 -5.959 1.00 49.69 173 GLY A CA 1
ATOM 1367 C C . GLY A 1 173 ? 30.993 10.001 -5.906 1.00 49.69 173 GLY A C 1
ATOM 1368 O O . GLY A 1 173 ? 31.501 10.733 -6.751 1.00 49.69 173 GLY A O 1
ATOM 1369 N N . GLY A 1 174 ? 30.203 10.484 -4.942 1.00 49.94 174 GLY A N 1
ATOM 1370 C CA . GLY A 1 174 ? 30.151 11.913 -4.589 1.00 49.94 174 GLY A CA 1
ATOM 1371 C C . GLY A 1 174 ? 29.543 12.867 -5.630 1.00 49.94 174 GLY A C 1
ATOM 1372 O O . GLY A 1 174 ? 29.517 14.072 -5.391 1.00 49.94 174 GLY A O 1
ATOM 1373 N N . LYS A 1 175 ? 29.022 12.368 -6.758 1.00 48.06 175 LYS A N 1
ATOM 1374 C CA . LYS A 1 175 ? 28.274 13.172 -7.735 1.00 48.06 175 LYS A CA 1
ATOM 1375 C C . LYS A 1 175 ? 26.827 12.698 -7.796 1.00 48.06 175 LYS A C 1
ATOM 1377 O O . LYS A 1 175 ? 26.538 11.588 -8.230 1.00 48.06 1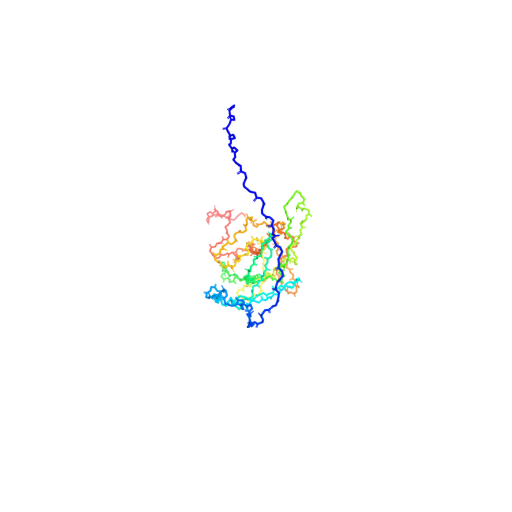75 LYS A O 1
ATOM 1382 N N . MET A 1 176 ? 25.917 13.560 -7.350 1.00 49.31 176 MET A N 1
ATOM 1383 C CA . MET A 1 176 ? 24.475 13.337 -7.398 1.00 49.31 176 MET A CA 1
ATOM 1384 C C . MET A 1 176 ? 24.026 13.261 -8.863 1.00 49.31 176 MET A C 1
ATOM 1386 O O . MET A 1 176 ? 24.002 14.278 -9.551 1.00 49.31 176 MET A O 1
ATOM 1390 N N . HIS A 1 177 ? 23.663 12.074 -9.355 1.00 55.56 177 HIS A N 1
ATOM 1391 C CA . HIS A 1 177 ? 22.901 11.999 -10.597 1.00 55.56 177 HIS A CA 1
ATOM 1392 C C . HIS A 1 177 ? 21.451 12.364 -10.278 1.00 55.56 177 HIS A C 1
ATOM 1394 O O . HIS A 1 177 ? 20.676 11.542 -9.788 1.00 55.56 177 HIS A O 1
ATOM 1400 N N . THR A 1 178 ? 21.096 13.626 -10.499 1.00 56.00 178 THR A N 1
ATOM 1401 C CA . THR A 1 178 ? 19.697 14.017 -10.622 1.00 56.00 178 THR A CA 1
ATOM 1402 C C . THR A 1 178 ? 19.199 13.515 -11.977 1.00 56.00 178 THR A C 1
ATOM 1404 O O . THR A 1 178 ? 19.796 13.860 -13.002 1.00 56.00 178 THR A O 1
ATOM 1407 N N . PRO A 1 179 ? 18.140 12.685 -12.033 1.00 57.31 179 PRO A N 1
ATOM 1408 C CA . PRO A 1 179 ? 17.518 12.382 -13.311 1.00 57.31 179 PRO A CA 1
ATOM 1409 C C . PRO A 1 179 ? 17.080 13.701 -13.954 1.00 57.31 179 PRO A C 1
ATOM 1411 O O . PRO A 1 179 ? 16.533 14.576 -13.283 1.00 57.31 179 PRO A O 1
ATOM 1414 N N . GLN A 1 180 ? 17.345 13.854 -15.253 1.00 60.47 180 GLN A N 1
ATOM 1415 C CA . GLN A 1 180 ? 17.043 15.091 -15.990 1.00 60.47 180 GLN A CA 1
ATOM 1416 C C . GLN A 1 180 ? 15.539 15.400 -16.037 1.00 60.47 180 GLN A C 1
ATOM 1418 O O . GLN A 1 180 ? 15.137 16.530 -16.296 1.00 60.47 180 GLN A O 1
ATOM 1423 N N . THR A 1 181 ? 14.707 14.393 -15.772 1.00 67.06 181 THR A N 1
ATOM 1424 C CA . THR A 1 181 ? 13.251 14.485 -15.780 1.00 67.06 181 THR A CA 1
ATOM 1425 C C . THR A 1 181 ? 12.679 14.102 -14.425 1.00 67.06 181 THR A C 1
ATOM 1427 O O . THR A 1 181 ? 13.114 13.126 -13.807 1.00 67.06 181 THR A O 1
ATOM 1430 N N . ILE A 1 182 ? 11.645 14.827 -14.003 1.00 75.56 182 ILE A N 1
ATOM 1431 C CA . ILE A 1 182 ? 10.878 14.499 -12.802 1.00 75.56 182 ILE A CA 1
ATOM 1432 C C . ILE A 1 182 ? 10.217 13.120 -13.003 1.00 75.56 182 ILE A C 1
ATOM 1434 O O . ILE A 1 182 ? 9.615 12.893 -14.057 1.00 75.56 182 ILE A O 1
ATOM 1438 N N . PRO A 1 183 ? 10.323 12.186 -12.037 1.00 77.75 183 PRO A N 1
ATOM 1439 C CA . PRO A 1 183 ? 9.577 10.931 -12.072 1.00 77.75 183 PRO A CA 1
ATOM 1440 C C . PRO A 1 183 ? 8.078 11.186 -12.206 1.00 77.75 183 PRO A C 1
ATOM 1442 O O . PRO A 1 183 ? 7.500 11.922 -11.411 1.00 77.75 183 PRO A O 1
ATOM 1445 N N . VAL A 1 184 ? 7.435 10.534 -13.175 1.00 85.44 184 VAL A N 1
ATOM 1446 C CA . VAL A 1 184 ? 5.979 10.602 -13.341 1.00 85.44 184 VAL A CA 1
ATOM 1447 C C . VAL A 1 184 ? 5.395 9.204 -13.213 1.00 85.44 184 VAL A C 1
ATOM 1449 O O . VAL A 1 184 ? 5.661 8.328 -14.043 1.00 85.44 184 VAL A O 1
ATOM 1452 N N . LEU A 1 185 ? 4.585 9.028 -12.169 1.00 89.62 185 LEU A N 1
ATOM 1453 C CA . LEU A 1 185 ? 3.689 7.891 -12.010 1.00 89.62 185 LEU A CA 1
ATOM 1454 C C . LEU A 1 185 ? 2.405 8.164 -12.792 1.00 89.62 185 LEU A C 1
ATOM 1456 O O . LEU A 1 185 ? 1.876 9.273 -12.773 1.00 89.62 185 LEU A O 1
ATOM 1460 N N . THR A 1 186 ? 1.911 7.158 -13.494 1.00 89.19 186 THR A N 1
ATOM 1461 C CA . THR A 1 186 ? 0.690 7.227 -14.297 1.00 89.19 186 THR A CA 1
ATOM 1462 C C . THR A 1 186 ? -0.223 6.068 -13.932 1.00 89.19 186 THR A C 1
ATOM 1464 O O . THR A 1 186 ? 0.253 5.011 -13.514 1.00 89.19 186 THR A O 1
ATOM 1467 N N . GLY A 1 187 ? -1.529 6.251 -14.117 1.00 91.06 187 GLY A N 1
ATOM 1468 C CA . GLY A 1 187 ? -2.522 5.242 -13.767 1.00 91.06 187 GLY A CA 1
ATOM 1469 C C . GLY A 1 187 ? -3.226 5.477 -12.445 1.00 91.06 187 GLY A C 1
ATOM 1470 O O . GLY A 1 187 ? -3.376 6.618 -12.009 1.00 91.06 187 GLY A O 1
ATOM 1471 N N . VAL A 1 188 ? -3.660 4.385 -11.822 1.00 94.69 188 VAL A N 1
ATOM 1472 C CA . VAL A 1 188 ? -4.417 4.409 -10.570 1.00 94.69 188 VAL A CA 1
ATOM 1473 C C . VAL A 1 188 ? -3.448 4.335 -9.395 1.00 94.69 188 VAL A C 1
ATOM 1475 O O . VAL A 1 188 ? -3.022 3.264 -8.972 1.00 94.69 188 VAL A O 1
ATOM 1478 N N . ALA A 1 189 ? -3.088 5.508 -8.875 1.00 95.56 189 ALA A N 1
ATOM 1479 C CA . ALA A 1 189 ? -2.161 5.660 -7.754 1.00 95.56 189 ALA A CA 1
ATOM 1480 C C . ALA A 1 189 ? -2.812 5.498 -6.371 1.00 95.56 189 ALA A C 1
ATOM 1482 O O . ALA A 1 189 ? -2.129 5.604 -5.358 1.00 95.56 189 ALA A O 1
ATOM 1483 N N . VAL A 1 190 ? -4.123 5.268 -6.313 1.00 97.31 190 VAL A N 1
ATOM 1484 C CA . VAL A 1 190 ? -4.894 5.180 -5.072 1.00 97.31 190 VAL A CA 1
ATOM 1485 C C . VAL A 1 190 ? -5.594 3.830 -5.013 1.00 97.31 190 VAL A C 1
ATOM 1487 O O . VAL A 1 190 ? -6.310 3.473 -5.944 1.00 97.31 190 VAL A O 1
ATOM 1490 N N . ALA A 1 191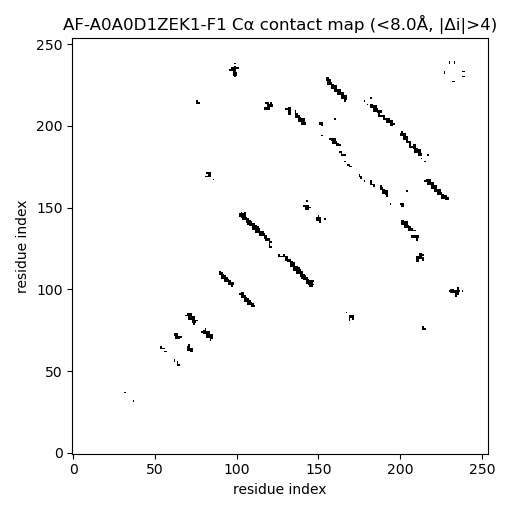 ? -5.423 3.111 -3.908 1.00 97.81 191 ALA A N 1
ATOM 1491 C CA . ALA A 1 191 ? -6.130 1.868 -3.629 1.00 97.81 191 ALA A CA 1
ATOM 1492 C C . ALA A 1 191 ? -6.942 1.998 -2.334 1.00 97.81 191 ALA A C 1
ATOM 1494 O O . ALA A 1 191 ? -6.466 2.552 -1.343 1.00 97.81 191 ALA A O 1
ATOM 1495 N N . SER A 1 192 ? -8.162 1.467 -2.331 1.00 97.50 192 SER A N 1
ATOM 1496 C CA . SER A 1 192 ? -8.948 1.245 -1.114 1.00 97.50 192 SER A CA 1
ATOM 1497 C C . SER A 1 192 ? -8.584 -0.098 -0.481 1.00 97.50 192 SER A C 1
ATOM 1499 O O . SER A 1 192 ? -8.159 -1.015 -1.185 1.00 97.50 192 SER A O 1
ATOM 1501 N N . ALA A 1 193 ? -8.792 -0.235 0.828 1.00 97.31 193 ALA A N 1
ATOM 1502 C CA . ALA A 1 193 ? -8.590 -1.509 1.512 1.00 97.31 193 ALA A CA 1
ATOM 1503 C C . ALA A 1 193 ? -9.594 -2.574 1.036 1.00 97.31 193 ALA A C 1
ATOM 1505 O O . ALA A 1 193 ? -10.80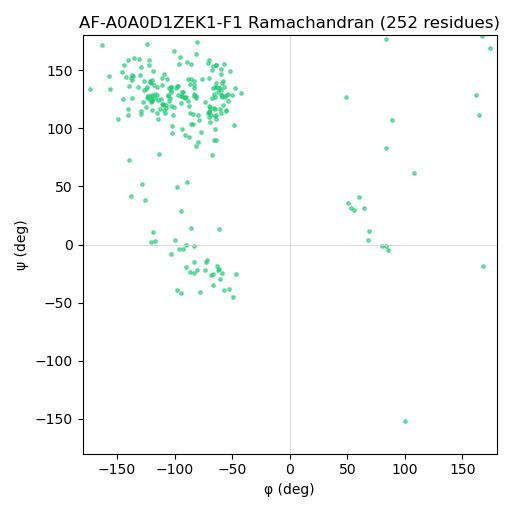4 -2.348 1.035 1.00 97.31 193 ALA A O 1
ATOM 1506 N N . ALA A 1 194 ? -9.086 -3.749 0.672 1.00 97.25 194 ALA A N 1
ATOM 1507 C CA . ALA A 1 194 ? -9.859 -4.957 0.426 1.00 97.25 194 ALA A CA 1
ATOM 1508 C C . ALA A 1 194 ? -9.608 -5.949 1.567 1.00 97.25 194 ALA A C 1
ATOM 1510 O O . ALA A 1 194 ? -8.501 -6.457 1.723 1.00 97.25 194 ALA A O 1
ATOM 1511 N N . TYR A 1 195 ? -10.627 -6.226 2.374 1.00 96.69 195 TYR A N 1
ATOM 1512 C CA . TYR A 1 195 ? -10.517 -7.165 3.488 1.00 96.69 195 TYR A CA 1
ATOM 1513 C C . TYR A 1 195 ? -10.623 -8.594 2.962 1.00 96.69 195 TYR A C 1
ATOM 1515 O O . TYR A 1 195 ? -11.681 -9.009 2.487 1.00 96.69 195 TYR A O 1
ATOM 1523 N N . LEU A 1 196 ? -9.519 -9.337 3.018 1.00 96.12 196 LEU A N 1
ATOM 1524 C CA . LEU A 1 196 ? -9.439 -10.710 2.528 1.00 96.12 196 LEU A CA 1
ATOM 1525 C C . LEU A 1 196 ? -9.090 -11.642 3.684 1.00 96.12 196 LEU A C 1
ATOM 1527 O O . LEU A 1 196 ? -8.387 -11.265 4.612 1.00 96.12 196 LEU A O 1
ATOM 1531 N N . THR A 1 197 ? -9.571 -12.881 3.612 1.00 93.56 197 THR A N 1
ATOM 1532 C CA . THR A 1 197 ? -9.259 -13.930 4.596 1.00 93.56 197 THR A CA 1
ATOM 1533 C C . THR A 1 197 ? -8.110 -14.838 4.159 1.00 93.56 197 THR A C 1
ATOM 1535 O O . THR A 1 197 ? -7.755 -15.764 4.882 1.00 93.56 197 THR A O 1
ATOM 1538 N N . ARG A 1 198 ? -7.587 -14.636 2.943 1.00 90.62 198 ARG A N 1
ATOM 1539 C CA . ARG A 1 198 ? -6.519 -15.431 2.329 1.00 90.62 198 ARG A CA 1
ATOM 1540 C C . ARG A 1 198 ? -5.527 -14.498 1.615 1.00 90.62 198 ARG A C 1
ATOM 1542 O O . ARG A 1 198 ? -6.001 -13.567 0.962 1.00 90.62 198 ARG A O 1
ATOM 1549 N N . PRO A 1 199 ? -4.208 -14.780 1.636 1.00 86.75 199 PRO A N 1
ATOM 1550 C CA . PRO A 1 199 ? -3.560 -15.924 2.292 1.00 86.75 199 PRO A CA 1
ATOM 1551 C C . PRO A 1 199 ? -3.663 -15.886 3.822 1.00 86.75 199 PRO A C 1
ATOM 1553 O O . PRO A 1 199 ? -3.925 -16.929 4.406 1.00 86.75 199 PRO A O 1
ATOM 1556 N N . GLU A 1 200 ? -3.616 -14.699 4.425 1.00 91.75 200 GLU A N 1
ATOM 1557 C CA . GLU A 1 200 ? -3.906 -14.465 5.843 1.00 91.75 200 GLU A CA 1
ATOM 1558 C C . GLU A 1 200 ? -5.046 -13.438 5.979 1.00 91.75 200 GLU A C 1
ATOM 1560 O O . GLU A 1 200 ? -5.255 -12.635 5.065 1.00 91.75 200 GLU A O 1
ATOM 1565 N N . PRO A 1 201 ? -5.814 -13.436 7.083 1.00 95.19 201 PRO A N 1
ATOM 1566 C CA . PRO A 1 201 ? -6.804 -12.395 7.339 1.00 95.19 201 PRO A CA 1
ATOM 1567 C C . PRO A 1 201 ? -6.147 -11.022 7.519 1.00 95.19 201 PRO A C 1
ATOM 1569 O O . PRO A 1 201 ? -5.447 -10.789 8.503 1.00 95.19 201 PRO A O 1
ATOM 1572 N N . ALA A 1 202 ? -6.370 -10.114 6.569 1.00 96.81 202 ALA A N 1
ATOM 1573 C CA . ALA A 1 202 ? -5.847 -8.751 6.616 1.00 96.81 202 ALA A CA 1
ATOM 1574 C C . ALA A 1 202 ? -6.582 -7.814 5.641 1.00 96.81 202 ALA A C 1
ATOM 1576 O O . ALA A 1 202 ? -7.377 -8.238 4.796 1.00 96.81 202 ALA A O 1
ATOM 1577 N N . ALA A 1 203 ? -6.283 -6.518 5.738 1.00 97.75 203 ALA A N 1
ATOM 1578 C CA . ALA A 1 203 ? -6.660 -5.539 4.727 1.00 97.75 203 ALA A CA 1
ATOM 1579 C C . ALA A 1 203 ? -5.565 -5.461 3.652 1.00 97.75 203 ALA A C 1
ATOM 1581 O O . ALA A 1 203 ? -4.414 -5.176 3.958 1.00 97.75 203 ALA A O 1
ATOM 1582 N N . TYR A 1 204 ? -5.911 -5.679 2.387 1.00 98.00 204 TYR A N 1
ATOM 1583 C CA . TYR A 1 204 ? -4.979 -5.639 1.262 1.00 98.00 204 TYR A CA 1
ATOM 1584 C C . TYR A 1 204 ? -5.249 -4.440 0.355 1.00 98.00 204 TYR A C 1
ATOM 1586 O O . TYR A 1 204 ? -6.389 -4.150 -0.001 1.00 98.00 204 TYR A O 1
ATOM 1594 N N . PHE A 1 205 ? -4.184 -3.778 -0.081 1.00 98.06 205 PHE A N 1
ATOM 1595 C CA . PHE A 1 205 ? -4.203 -2.755 -1.119 1.00 98.06 205 PHE A CA 1
ATOM 1596 C C . PHE A 1 205 ? -3.523 -3.309 -2.363 1.00 98.06 205 PHE A C 1
ATOM 1598 O O . PHE A 1 205 ? -2.356 -3.699 -2.316 1.00 98.06 205 PHE A O 1
ATOM 1605 N N . ILE A 1 206 ? -4.253 -3.348 -3.474 1.00 96.94 206 ILE A N 1
ATOM 1606 C CA . ILE A 1 206 ? -3.786 -3.935 -4.730 1.00 96.94 206 ILE A CA 1
ATOM 1607 C C . ILE A 1 206 ? -3.682 -2.822 -5.764 1.00 96.94 206 ILE A C 1
ATOM 1609 O O . ILE A 1 206 ? -4.641 -2.084 -5.990 1.00 96.94 206 ILE A O 1
ATOM 1613 N N . PHE A 1 207 ? -2.528 -2.729 -6.418 1.00 96.75 207 PHE A N 1
ATOM 1614 C CA . PHE A 1 207 ? -2.252 -1.731 -7.444 1.00 96.75 207 PHE A CA 1
ATOM 1615 C C . PHE A 1 207 ? -2.085 -2.395 -8.818 1.00 96.75 207 PHE A C 1
ATOM 1617 O O . PHE A 1 207 ? -0.960 -2.548 -9.296 1.00 96.75 207 PHE A O 1
ATOM 1624 N N . PRO A 1 208 ? -3.185 -2.790 -9.487 1.00 95.25 208 PRO A N 1
ATOM 1625 C CA . PRO A 1 208 ? -3.112 -3.477 -10.777 1.00 95.25 208 PRO A CA 1
ATOM 1626 C C . PRO A 1 208 ? -2.675 -2.554 -11.923 1.00 95.25 208 PRO A C 1
ATOM 1628 O O . PRO A 1 208 ? -2.372 -3.029 -13.014 1.00 95.25 208 PRO A O 1
ATOM 1631 N N . ASP A 1 209 ? -2.685 -1.238 -11.696 1.00 93.81 209 ASP A N 1
ATOM 1632 C CA . ASP A 1 209 ? -2.672 -0.245 -12.763 1.00 93.81 209 ASP A CA 1
ATOM 1633 C C . ASP A 1 209 ? -1.731 0.938 -12.475 1.00 93.81 209 ASP A C 1
ATOM 1635 O O . ASP A 1 209 ? -2.052 2.099 -12.728 1.00 93.81 209 ASP A O 1
ATOM 1639 N N . LEU A 1 210 ? -0.543 0.648 -11.941 1.00 92.75 210 LEU A N 1
ATOM 1640 C CA . LEU A 1 210 ? 0.554 1.613 -11.823 1.00 92.75 210 LEU A CA 1
ATOM 1641 C C . LEU A 1 210 ? 1.469 1.507 -13.029 1.00 92.75 210 LEU A C 1
ATOM 1643 O O . LEU A 1 210 ? 1.908 0.414 -13.343 1.00 92.75 210 LEU A O 1
ATOM 1647 N N . ALA A 1 211 ? 1.814 2.615 -13.676 1.00 89.69 211 ALA A N 1
ATOM 1648 C CA . ALA A 1 211 ? 2.778 2.630 -14.772 1.00 89.69 211 ALA A CA 1
ATOM 1649 C C . ALA A 1 211 ? 3.736 3.815 -14.634 1.00 89.69 211 ALA A C 1
ATOM 1651 O O . ALA A 1 211 ? 3.353 4.895 -14.182 1.00 89.69 211 ALA A O 1
ATOM 1652 N N . VAL A 1 212 ? 4.986 3.633 -15.047 1.00 87.62 212 VAL A N 1
ATOM 1653 C CA . VAL A 1 212 ? 6.019 4.671 -14.960 1.00 87.62 212 VAL A CA 1
ATOM 1654 C C . VAL A 1 212 ? 6.232 5.273 -16.340 1.00 87.62 212 VAL A C 1
ATOM 1656 O O . VAL A 1 212 ? 6.384 4.554 -17.321 1.00 87.62 212 VAL A O 1
ATOM 1659 N N . ARG A 1 213 ? 6.239 6.602 -16.448 1.00 83.94 213 ARG A N 1
ATOM 1660 C CA . ARG A 1 213 ? 6.337 7.257 -17.760 1.00 83.94 213 ARG A CA 1
ATOM 1661 C C . ARG A 1 213 ? 7.750 7.259 -18.334 1.00 83.94 213 ARG A C 1
ATOM 1663 O O . ARG A 1 213 ? 7.926 7.090 -19.539 1.00 83.94 213 ARG A O 1
ATOM 1670 N N . HIS A 1 214 ? 8.730 7.496 -17.471 1.00 80.44 214 HIS A N 1
ATOM 1671 C CA . HIS A 1 214 ? 10.118 7.737 -17.842 1.00 80.44 214 HIS A CA 1
ATOM 1672 C C . HIS A 1 214 ? 10.998 6.572 -17.405 1.00 80.44 214 HIS A C 1
ATOM 1674 O O . HIS A 1 214 ? 10.765 5.972 -16.361 1.00 80.44 214 HIS A O 1
ATOM 1680 N N . GLU A 1 215 ? 11.999 6.242 -18.215 1.00 77.94 215 GLU A N 1
ATOM 1681 C CA . GLU A 1 215 ? 13.005 5.262 -17.822 1.00 77.94 215 GLU A CA 1
ATOM 1682 C C . GLU A 1 215 ? 13.810 5.802 -16.643 1.00 77.94 215 GLU A C 1
ATOM 1684 O O . GLU A 1 215 ? 14.220 6.964 -16.624 1.00 77.94 215 GLU A O 1
ATOM 1689 N N . GLY A 1 216 ? 14.041 4.950 -15.653 1.00 75.50 216 GLY A N 1
ATOM 1690 C CA . GLY A 1 216 ? 14.787 5.332 -14.472 1.00 75.50 216 GLY A CA 1
ATOM 1691 C C . GLY A 1 216 ? 14.653 4.315 -13.357 1.00 75.50 216 GLY A C 1
ATOM 1692 O O . GLY A 1 216 ? 13.969 3.300 -13.479 1.00 75.50 216 GLY A O 1
ATOM 1693 N N . TRP A 1 217 ? 15.336 4.619 -12.261 1.00 74.69 217 TRP A N 1
ATOM 1694 C CA . TRP A 1 217 ? 15.322 3.819 -11.050 1.00 74.69 217 TRP A CA 1
ATOM 1695 C C . TRP A 1 217 ? 14.533 4.547 -9.990 1.00 74.69 217 TRP A C 1
ATOM 1697 O O . TRP A 1 217 ? 14.865 5.670 -9.599 1.00 74.69 217 TRP A O 1
ATOM 1707 N N . TYR A 1 218 ? 13.477 3.893 -9.536 1.00 80.75 218 TYR A N 1
ATOM 1708 C CA . TYR A 1 218 ? 12.512 4.502 -8.651 1.00 80.75 218 TYR A CA 1
ATOM 1709 C C . TYR A 1 218 ? 12.153 3.569 -7.509 1.00 80.75 218 TYR A C 1
ATOM 1711 O O . TYR A 1 218 ? 12.340 2.357 -7.584 1.00 80.75 218 TYR A O 1
ATOM 1719 N N . ARG A 1 219 ? 11.617 4.163 -6.452 1.00 84.31 219 ARG A N 1
ATOM 1720 C CA . ARG A 1 219 ? 10.963 3.466 -5.354 1.00 84.31 219 ARG A CA 1
ATOM 1721 C C . ARG A 1 219 ? 9.516 3.912 -5.319 1.00 84.31 219 ARG A C 1
ATOM 1723 O O . ARG A 1 219 ? 9.235 5.102 -5.468 1.00 84.31 219 ARG A O 1
ATOM 1730 N N . LEU A 1 220 ? 8.614 2.959 -5.128 1.00 89.75 220 LEU A N 1
ATOM 1731 C CA . LEU A 1 220 ? 7.244 3.284 -4.775 1.00 89.75 220 LEU A CA 1
ATOM 1732 C C . LEU A 1 220 ? 7.187 3.542 -3.274 1.00 89.75 220 LEU A C 1
ATOM 1734 O O . LEU A 1 220 ? 7.660 2.731 -2.480 1.00 89.75 220 LEU A O 1
ATOM 1738 N N . LYS A 1 221 ? 6.621 4.683 -2.904 1.00 91.38 221 LYS A N 1
ATOM 1739 C CA . LYS A 1 221 ? 6.297 5.019 -1.525 1.00 91.38 221 LYS A CA 1
ATOM 1740 C C . LYS A 1 221 ? 4.796 4.900 -1.348 1.00 91.38 221 LYS A C 1
ATOM 1742 O O . LYS A 1 221 ? 4.036 5.489 -2.112 1.00 91.38 221 LYS A O 1
ATOM 1747 N N . PHE A 1 222 ? 4.389 4.167 -0.323 1.00 94.81 222 PHE A N 1
ATOM 1748 C CA . PHE A 1 222 ? 2.991 3.990 0.030 1.00 94.81 222 PHE A CA 1
ATOM 1749 C C . PHE A 1 222 ? 2.664 4.826 1.266 1.00 94.81 222 PHE A C 1
ATOM 1751 O O . PHE A 1 222 ? 3.310 4.690 2.303 1.00 94.81 222 PHE A O 1
ATOM 1758 N N . SER A 1 223 ? 1.672 5.702 1.142 1.00 95.81 223 SER A N 1
ATOM 1759 C CA . SER A 1 223 ? 1.192 6.574 2.213 1.00 95.81 223 SER A CA 1
ATOM 1760 C C . SER A 1 223 ? -0.218 6.155 2.603 1.00 95.81 223 SER A C 1
ATOM 1762 O O . SER A 1 223 ? -1.126 6.221 1.771 1.00 95.81 223 SER A O 1
ATOM 1764 N N . LEU A 1 224 ? -0.390 5.700 3.844 1.00 96.44 224 LEU A N 1
ATOM 1765 C CA . LEU A 1 224 ? -1.681 5.283 4.387 1.00 96.44 224 LEU A CA 1
ATOM 1766 C C . LEU A 1 224 ? -2.460 6.494 4.891 1.00 96.44 224 LEU A C 1
ATOM 1768 O O . LEU A 1 224 ? -1.924 7.338 5.606 1.00 96.44 224 LEU A O 1
ATOM 1772 N N . PHE A 1 225 ? -3.735 6.530 4.533 1.00 96.00 225 PHE A N 1
ATOM 1773 C CA . PHE A 1 225 ? -4.717 7.483 5.011 1.00 96.00 225 PHE A CA 1
ATOM 1774 C C . PHE A 1 225 ? -5.860 6.722 5.666 1.00 96.00 225 PHE A C 1
ATOM 1776 O O . PHE A 1 225 ? -6.307 5.684 5.172 1.00 96.00 225 PHE A O 1
ATOM 1783 N N . GLU A 1 226 ? -6.332 7.273 6.770 1.00 94.25 226 GLU A N 1
ATOM 1784 C CA . GLU A 1 226 ? -7.412 6.735 7.575 1.00 94.25 226 GLU A CA 1
ATOM 1785 C C . GLU A 1 226 ? -8.513 7.787 7.675 1.00 94.25 226 GLU A C 1
ATOM 1787 O O . GLU A 1 226 ? -8.265 8.927 8.068 1.00 94.25 226 GLU A O 1
ATOM 1792 N N . ALA A 1 227 ? -9.732 7.403 7.315 1.00 92.38 227 ALA A N 1
ATOM 1793 C CA . ALA A 1 227 ? -10.930 8.169 7.601 1.00 92.38 227 ALA A CA 1
ATOM 1794 C C . ALA A 1 227 ? -11.636 7.519 8.792 1.00 92.38 227 ALA A C 1
ATOM 1796 O O . ALA A 1 227 ? -12.391 6.553 8.644 1.00 92.38 227 ALA A O 1
ATOM 1797 N N . VAL A 1 228 ? -11.344 8.073 9.969 1.00 91.12 228 VAL A N 1
ATOM 1798 C CA . VAL A 1 228 ? -11.927 7.676 11.250 1.00 91.12 228 VAL A CA 1
ATOM 1799 C C . VAL A 1 228 ? -13.443 7.866 11.202 1.00 91.12 228 VAL A C 1
ATOM 1801 O O . VAL A 1 228 ? -13.924 8.941 10.840 1.00 91.12 228 VAL A O 1
ATOM 1804 N N . LYS A 1 229 ? -14.194 6.823 11.566 1.00 90.88 229 LYS A N 1
ATOM 1805 C CA . LYS A 1 229 ? -15.664 6.862 11.617 1.00 90.88 229 LYS A CA 1
ATOM 1806 C C . LYS A 1 229 ? -16.200 7.118 13.019 1.00 90.88 229 LYS A C 1
ATOM 1808 O O . LYS A 1 229 ? -17.172 7.852 13.172 1.00 90.88 229 LYS A O 1
ATOM 1813 N N . ASN A 1 230 ? -15.567 6.524 14.030 1.00 89.19 230 ASN A N 1
ATOM 1814 C CA . ASN A 1 230 ? -15.990 6.661 15.418 1.00 89.19 230 ASN A CA 1
ATOM 1815 C C . ASN A 1 230 ? -15.170 7.734 16.124 1.00 89.19 230 ASN A C 1
ATOM 1817 O O . ASN A 1 230 ? -13.944 7.740 16.046 1.00 89.19 230 ASN A O 1
ATOM 1821 N N . GLU A 1 231 ? -15.829 8.588 16.902 1.00 87.75 231 GLU A N 1
ATOM 1822 C CA . GLU A 1 231 ? -15.134 9.624 17.667 1.00 87.75 231 GLU A CA 1
ATOM 1823 C C . GLU A 1 231 ? -14.075 9.048 18.601 1.00 87.75 231 GLU A C 1
ATOM 1825 O O . GLU A 1 231 ? -12.981 9.600 18.693 1.00 87.75 231 GLU A O 1
ATOM 1830 N N . VAL A 1 232 ? -14.382 7.909 19.235 1.00 89.81 232 VAL A N 1
ATOM 1831 C CA . VAL A 1 232 ? -13.486 7.206 20.165 1.00 89.81 232 VAL A CA 1
ATOM 1832 C C . VAL A 1 232 ? -12.166 6.793 19.530 1.00 89.81 232 VAL A C 1
ATOM 1834 O O . VAL A 1 232 ? -11.181 6.659 20.244 1.00 89.81 232 VAL A O 1
ATOM 1837 N N . ASP A 1 233 ? -12.134 6.633 18.207 1.00 90.38 233 ASP A N 1
ATOM 1838 C CA . ASP A 1 233 ? -10.947 6.272 17.438 1.00 90.38 233 ASP A CA 1
ATOM 1839 C C . ASP A 1 233 ? -10.152 7.504 16.962 1.00 90.38 233 ASP A C 1
ATOM 1841 O O . ASP A 1 233 ? -9.116 7.345 16.314 1.00 90.38 233 ASP A O 1
ATOM 1845 N N . SER A 1 234 ? -10.601 8.727 17.269 1.00 89.62 234 SER A N 1
ATOM 1846 C CA . SER A 1 234 ? -9.883 9.966 16.931 1.00 89.62 234 SER A CA 1
ATOM 1847 C C . SER A 1 234 ? -8.572 10.071 17.701 1.00 89.62 234 SER A C 1
ATOM 1849 O O . SER A 1 234 ? -8.445 9.532 18.800 1.00 89.62 234 SER A O 1
ATOM 1851 N N . ASP A 1 235 ? -7.606 10.799 17.144 1.00 88.50 235 ASP A N 1
ATOM 1852 C CA . ASP A 1 235 ? -6.335 11.067 17.816 1.00 88.50 235 ASP A CA 1
ATOM 1853 C C . ASP A 1 235 ? -6.551 11.905 19.077 1.00 88.50 235 ASP A C 1
ATOM 1855 O O . ASP A 1 235 ? -7.306 12.880 19.068 1.00 88.50 235 ASP A O 1
ATOM 1859 N N . MET A 1 236 ? -5.829 11.567 20.146 1.00 85.06 236 MET A N 1
ATOM 1860 C CA . MET A 1 236 ? -5.912 12.261 21.435 1.00 85.06 236 MET A CA 1
ATOM 1861 C C . MET A 1 236 ? -5.724 13.787 21.318 1.00 85.06 236 MET A C 1
ATOM 1863 O O . MET A 1 236 ? -6.435 14.544 21.975 1.00 85.06 236 MET A O 1
ATOM 1867 N N . ASP A 1 237 ? -4.819 14.241 20.445 1.00 81.00 237 ASP A N 1
ATOM 1868 C CA . ASP A 1 237 ? -4.507 15.666 20.250 1.00 81.00 237 ASP A CA 1
ATOM 1869 C C . ASP A 1 237 ? -5.334 16.330 19.129 1.00 81.00 237 ASP A C 1
ATOM 1871 O O . ASP A 1 237 ? -5.203 17.531 18.881 1.00 81.00 237 ASP A O 1
ATOM 1875 N N . LYS A 1 238 ? -6.161 15.559 18.410 1.00 78.44 238 LYS A N 1
ATOM 1876 C CA . LYS A 1 238 ? -6.980 16.029 17.280 1.00 78.44 238 LYS A CA 1
ATOM 1877 C C . LYS A 1 238 ? -8.369 15.381 17.328 1.00 78.44 238 LYS A C 1
ATOM 1879 O O . LYS A 1 238 ? -8.667 14.505 16.511 1.00 78.44 238 LYS A O 1
ATOM 1884 N N . PRO A 1 239 ? -9.224 15.798 18.277 1.00 71.12 239 PRO A N 1
ATOM 1885 C CA . PRO A 1 239 ? -10.578 15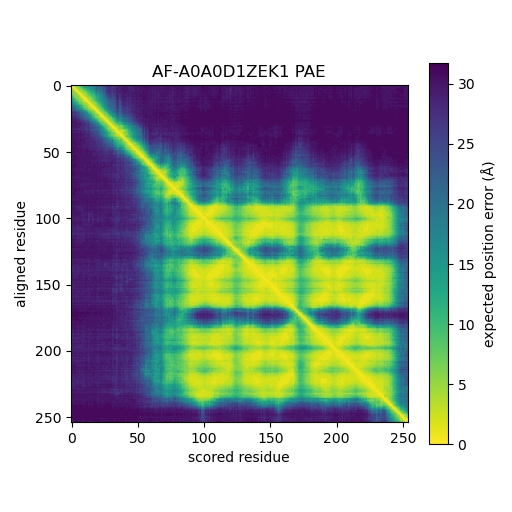.273 18.381 1.00 71.12 239 PRO A CA 1
ATOM 1886 C C . PRO A 1 239 ? -11.409 15.637 17.145 1.00 71.12 239 PRO A C 1
ATOM 1888 O O . PRO A 1 239 ? -11.146 16.636 16.468 1.00 71.12 239 PRO A O 1
ATOM 1891 N N . PHE A 1 240 ? -12.431 14.828 16.867 1.00 70.81 240 PHE A N 1
ATOM 1892 C CA . PHE A 1 240 ? -13.357 15.035 15.758 1.00 70.81 240 PHE A CA 1
ATOM 1893 C C . PHE A 1 240 ? -13.989 16.436 15.846 1.00 70.81 240 PHE A C 1
ATOM 1895 O O . PHE A 1 240 ? -14.696 16.762 16.801 1.00 70.81 240 PHE A O 1
ATOM 1902 N N . ILE A 1 241 ? -13.708 17.306 14.872 1.00 66.25 241 ILE A N 1
ATOM 1903 C CA . ILE A 1 241 ? -14.284 18.654 14.850 1.00 66.25 241 ILE A CA 1
ATOM 1904 C C . ILE A 1 241 ? -15.665 18.563 14.208 1.00 66.25 241 ILE A C 1
ATOM 1906 O O . ILE A 1 241 ? -15.787 18.487 12.986 1.00 66.25 241 ILE A O 1
ATOM 1910 N N . TYR A 1 242 ? -16.720 18.618 15.017 1.00 59.56 242 TYR A N 1
ATOM 1911 C CA . TYR A 1 242 ? -18.058 18.844 14.486 1.00 59.56 242 TYR A CA 1
ATOM 1912 C C . TYR A 1 242 ? -18.181 20.279 13.980 1.00 59.56 242 TYR A C 1
ATOM 1914 O O . TYR A 1 242 ? -18.204 21.230 14.766 1.00 59.56 242 TYR A O 1
ATOM 1922 N N . SER A 1 243 ? -18.347 20.446 12.668 1.00 58.41 243 SER A N 1
ATOM 1923 C CA . SER A 1 243 ? -18.882 21.677 12.086 1.00 58.41 243 SER A CA 1
ATOM 1924 C C . SER A 1 243 ? -20.355 21.821 12.497 1.00 58.41 243 SER A C 1
ATOM 1926 O O . SER A 1 243 ? -21.254 21.477 11.737 1.00 58.41 243 SER A O 1
ATOM 1928 N N . GLY A 1 244 ? -20.615 22.237 13.739 1.00 53.91 244 GLY A N 1
ATOM 1929 C CA . GLY A 1 244 ? -21.985 22.391 14.240 1.00 53.91 244 GLY A CA 1
ATOM 1930 C C . GLY A 1 244 ? -22.150 22.587 15.746 1.00 53.91 244 GLY A C 1
ATOM 1931 O O . GLY A 1 244 ? -23.175 23.113 16.162 1.00 53.91 244 GLY A O 1
ATOM 1932 N N . ARG A 1 245 ? -21.160 22.261 16.588 1.00 51.47 245 ARG A N 1
ATOM 1933 C CA . ARG A 1 245 ? -21.258 22.502 18.043 1.00 51.47 245 ARG A CA 1
ATOM 1934 C C . ARG A 1 245 ? -20.735 23.889 18.437 1.00 51.47 245 ARG A C 1
ATOM 1936 O O . ARG A 1 245 ? -19.888 24.038 19.306 1.00 51.47 245 ARG A O 1
ATOM 1943 N N . SER A 1 246 ? -21.281 24.916 17.789 1.00 47.09 246 SER A N 1
ATOM 1944 C CA . SER A 1 246 ? -21.347 26.281 18.332 1.00 47.09 246 SER A CA 1
ATOM 1945 C C . SER A 1 246 ? -22.743 26.493 18.934 1.00 47.09 246 SER A C 1
ATOM 1947 O O . SER A 1 246 ? -23.446 27.440 18.613 1.00 47.09 246 SER A O 1
ATOM 1949 N N . GLY A 1 247 ? -23.182 25.550 19.766 1.00 47.19 247 GLY A N 1
ATOM 1950 C CA . GLY A 1 247 ? -24.381 25.690 20.584 1.00 47.19 247 GLY A CA 1
ATOM 1951 C C . GLY A 1 247 ? -23.931 25.824 22.027 1.00 47.19 247 GLY A C 1
ATOM 1952 O O . GLY A 1 247 ? -23.234 24.941 22.530 1.00 47.19 247 GLY A O 1
ATOM 1953 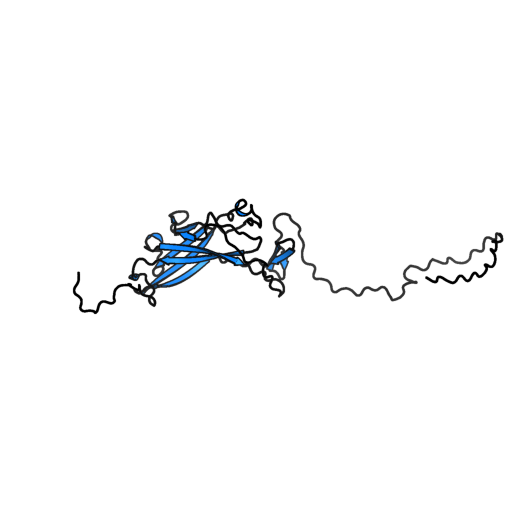N N . ASN A 1 248 ? -24.266 26.943 22.667 1.00 47.00 248 ASN A N 1
ATOM 1954 C CA . ASN A 1 248 ? -24.062 27.129 24.099 1.00 47.00 248 ASN A CA 1
ATOM 1955 C C . ASN A 1 248 ? -24.672 25.946 24.869 1.00 47.00 248 ASN A C 1
ATOM 1957 O O . ASN A 1 248 ? -25.681 25.383 24.452 1.00 47.00 248 ASN A O 1
ATOM 1961 N N . ALA A 1 249 ? -24.093 25.608 26.022 1.00 53.31 249 ALA A N 1
ATOM 1962 C CA . ALA A 1 249 ? -24.483 24.478 26.875 1.00 53.31 249 ALA A CA 1
ATOM 1963 C C . ALA A 1 249 ? -25.927 24.526 27.444 1.00 53.31 249 ALA A C 1
ATOM 1965 O O . ALA A 1 249 ? -26.239 23.758 28.347 1.00 53.31 249 ALA A O 1
ATOM 1966 N N . ASN A 1 250 ? -26.794 25.408 26.936 1.00 49.03 250 ASN A N 1
ATOM 1967 C CA . ASN A 1 250 ? -28.146 25.660 27.433 1.00 49.03 250 ASN A CA 1
ATOM 1968 C C . ASN A 1 250 ? -29.269 25.421 26.410 1.00 49.03 250 ASN A C 1
ATOM 1970 O O . ASN A 1 250 ? -30.424 25.643 26.767 1.00 49.03 250 ASN A O 1
ATOM 1974 N N . ASP A 1 251 ? -28.992 24.976 25.181 1.00 47.16 251 ASP A N 1
ATOM 1975 C CA . ASP A 1 251 ? -30.085 24.699 24.240 1.00 47.16 251 ASP A CA 1
ATOM 1976 C C . ASP A 1 251 ? -30.681 23.294 24.465 1.00 47.16 251 ASP A C 1
ATOM 1978 O O . ASP A 1 251 ? -29.935 22.308 24.522 1.00 47.16 251 ASP A O 1
ATOM 1982 N N . PRO A 1 252 ? -32.015 23.175 24.629 1.00 39.59 252 PRO A N 1
ATOM 1983 C CA . PRO A 1 252 ? -32.674 21.892 24.834 1.00 39.59 252 PRO A CA 1
ATOM 1984 C C . PRO A 1 252 ? -32.665 21.038 23.553 1.00 39.59 252 PRO A C 1
ATOM 1986 O O . PRO A 1 252 ? -32.569 21.577 22.448 1.00 39.59 252 PRO A O 1
ATOM 1989 N N . PRO A 1 253 ? -32.768 19.702 23.688 1.00 45.84 253 PRO A N 1
ATOM 1990 C CA . PRO A 1 253 ? -32.702 18.787 22.555 1.00 45.84 253 PRO A CA 1
ATOM 1991 C C . PRO A 1 253 ? -33.907 18.969 21.621 1.00 45.84 253 PRO A C 1
ATOM 1993 O O . PRO A 1 253 ? -35.046 19.047 22.087 1.00 45.84 253 PRO A O 1
ATOM 1996 N N . VAL A 1 254 ? -33.625 19.015 20.316 1.00 47.47 254 VAL A N 1
ATOM 1997 C CA . VAL A 1 254 ? -34.607 18.924 19.220 1.00 47.47 254 VAL A CA 1
ATOM 1998 C C . VAL A 1 254 ? -34.740 17.473 18.788 1.00 47.47 254 VAL A C 1
ATOM 2000 O O . VAL A 1 254 ? -33.681 16.817 18.650 1.00 47.47 254 VAL A O 1
#

InterPro domains:
  IPR021740 Velvet factor [PTHR33572] (93-233)
  IPR037525 Velvet domain [PF11754] (107-166)
  IPR037525 Velvet domain [PF11754] (177-230)
  IPR037525 Velvet domain [PS51821] (102-254)
  IPR038491 Velvet domain superfamily [G3DSA:2.60.40.3960] (93-249)

Nearest PDB structures (foldseek):
  4n6r-assembly1_A  TM=7.364E-01  e=6.315E-07  Aspergillus nidulans
  1yvl-assembly1_A  TM=5.424E-01  e=4.805E-01  Homo sapiens
  8ywp-assembly1_H  TM=1.860E-01  e=3.377E+00  Homo sapi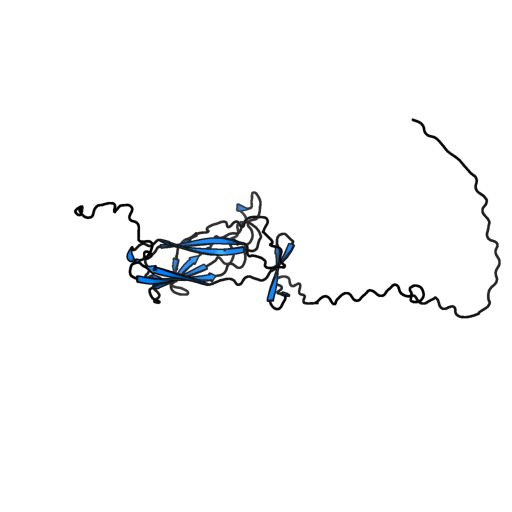ens

pLDDT: mean 71.37, std 21.17, range [33.44, 98.06]

Foldseek 3Di:
DDDDDDDDDDDDDDDDDDDDDDDDDDDDDPDDPPPCVVDPPDDDDDPDPPDPQADDDDDDPDDFGDDPNATWGWDQFPNDTATFRDPPFPQKDKDWFAFQLGKIKIKMKGFPDDQDDADALEDDPCSVVSWDARPPWTKMWMWIDTNNHTCQVVDPWWKKKFKDKAADFGPDDPDTPDPPDDKDKDWDRMFTWDQDPPPHGTTMGTGRTIHTNGDHHIDIDIDMDIGDDDQRRDGSVDGDDPPPPPDPPPDDDD

Mean predicted aligned error: 17.96 Å

Secondary structure (DSSP, 8-state):
---------PPPPPPPPPP-----------PPPPTTTSSTTS-----------------SS--EEEETTEEEEEEEETTEEEEEEPPP---EEEEEEEBTTS-EEEEEEEEEE---B-----SSTTTTTS----BSPPEEEEEEEETTEE-TTT--EEEEEEEEEEE-----TT-----SS---EEE--EEE-EEE-SSSSEEEEE-TTEEESS-S-EEEEEEEEEEE-SGGGSBTTB----TT----TTPPP-